Protein AF-A0A3D8PEE7-F1 (afdb_monomer)

Radius of gyration: 19.63 Å; Cα contacts (8 Å, |Δi|>4): 294; chains: 1; bounding box: 50×41×64 Å

Foldseek 3Di:
DPPPDDDLQNQLVVLVVVLVVLLCLQLPQPLALHGRPPVSNVVSVVPQPDPVQVVSCVSNVHDSVVSSVQSVVCNVVSPNDRDDDPCPPDPQDDQDPPPPDPDWDWFAQRNANQWIAILQLKIWGQWDQDPPRQTDRHPPDDTHTFDADVLFWGWGAHRVGDIGIDGSLQSNCCNNVRGARVQWDKDFQVRDNNRSRNVRIDTDRDDDPDD

Nearest PDB structures (foldseek):
  1u3e-assembly1_M  TM=8.399E-01  e=2.910E-04  Okubovirus SPO1
  3h41-assembly1_A  TM=4.008E-01  e=2.987E+00  Bacillus cereus ATCC 10987
  6tjb-assembly1_D  TM=3.141E-01  e=2.987E+00  synthetic construct
  6tjf-assembly2_C  TM=3.656E-01  e=6.772E+00  synthetic construct

Sequence (211 aa):
MPLVHVDATACRKLWIAVLAEMWNVALFDGLGAIPAGVGEVAAADRWFGTRDFRAVCALAGLDDEKVLDAYRRAKAVGDARPAGIFARKNRVPRRAVAPPNGAEVWREVSGFPAYDVSNMGRVRSWLRRGVGSQRIIDRRREPRILRGENGLEVRLCDLDGGLHSRRIHLLVLEAFIGPAPRGASAIWLDGDRRNNAASNLAWSAGRGVAA

Organism: NCBI:txid34006

Secondary structure (DSSP, 8-state):
---TT--HHHHHHHHHHHHHHHHHHHHSTTSSSSPPPHHHHHHHHHHTTSHHHHHHHHHHT--HHHHHHHHHHHHHHT--S--SSGGGT----SS-PPPTTS---EEEETTEEEEEEETTS-EEE-EEE-GGG-EEE-TTSPPEEEPPBTTTEEEEE-SS--EEEEEHHHHHHHHHT-SPPTTEEEEETTS-TT---GGGEEEEE------

InterPro domains:
  IPR010902 NUMOD4 [PF07463] (104-145)
  IPR044925 His-Me finger superfamily [SSF54060] (104-204)

Structure (mmCIF, N/CA/C/O backbone):
data_AF-A0A3D8PEE7-F1
#
_entry.id   AF-A0A3D8PEE7-F1
#
loop_
_atom_site.group_PDB
_atom_site.id
_atom_site.type_symbol
_atom_site.label_atom_id
_atom_site.label_alt_id
_atom_site.label_comp_id
_atom_site.label_asym_id
_atom_site.label_entity_id
_atom_site.label_seq_id
_atom_site.pdbx_PDB_ins_code
_atom_site.Cartn_x
_atom_site.Cartn_y
_atom_site.Cartn_z
_atom_site.occupancy
_atom_site.B_iso_or_equiv
_atom_site.auth_seq_id
_atom_site.auth_comp_id
_atom_site.auth_asym_id
_atom_site.auth_atom_id
_atom_site.pdbx_PDB_model_num
ATOM 1 N N . MET A 1 1 ? 14.649 10.308 -40.695 1.00 44.19 1 MET A N 1
ATOM 2 C CA . MET A 1 1 ? 14.650 8.876 -40.328 1.00 44.19 1 MET A CA 1
ATOM 3 C C . MET A 1 1 ? 13.429 8.602 -39.467 1.00 44.19 1 MET A C 1
ATOM 5 O O . MET A 1 1 ? 13.329 9.231 -38.420 1.00 44.19 1 MET A O 1
ATOM 9 N N . PRO A 1 2 ? 12.470 7.767 -39.897 1.00 45.06 2 PRO A N 1
ATOM 10 C CA . PRO A 1 2 ? 11.326 7.427 -39.060 1.00 45.06 2 PRO A CA 1
ATOM 11 C C . PRO A 1 2 ? 11.787 6.482 -37.939 1.00 45.06 2 PRO A C 1
ATOM 13 O O . PRO A 1 2 ? 12.562 5.562 -38.191 1.00 45.06 2 PRO A O 1
ATOM 16 N N . LEU A 1 3 ? 11.359 6.749 -36.703 1.00 53.84 3 LEU A N 1
ATOM 17 C CA . LEU A 1 3 ? 11.676 5.951 -35.514 1.00 53.84 3 LEU A CA 1
ATOM 18 C C . LEU A 1 3 ? 11.191 4.509 -35.720 1.00 53.84 3 LEU A C 1
ATOM 20 O O . LEU A 1 3 ? 9.994 4.226 -35.689 1.00 53.84 3 LEU A O 1
ATOM 24 N N . VAL A 1 4 ? 12.130 3.603 -35.976 1.00 59.78 4 VAL A N 1
ATOM 25 C CA . VAL A 1 4 ? 11.858 2.181 -36.174 1.00 59.78 4 VAL A CA 1
ATOM 26 C C . VAL A 1 4 ? 11.474 1.573 -34.817 1.00 59.78 4 VAL A C 1
ATOM 28 O O . VAL A 1 4 ? 12.274 1.565 -33.887 1.00 59.78 4 VAL A O 1
ATOM 31 N N . HIS A 1 5 ? 10.235 1.076 -34.739 1.00 61.28 5 HIS A N 1
ATOM 32 C CA . HIS A 1 5 ? 9.643 0.240 -33.678 1.00 61.28 5 HIS A CA 1
ATOM 33 C C . HIS A 1 5 ? 9.212 0.887 -32.351 1.00 61.28 5 HIS A C 1
ATOM 35 O O . HIS A 1 5 ? 9.533 0.384 -31.276 1.00 61.28 5 HIS A O 1
ATOM 41 N N . VAL A 1 6 ? 8.334 1.893 -32.399 1.00 64.00 6 VAL A N 1
ATOM 42 C CA . VAL A 1 6 ? 7.406 2.120 -31.275 1.00 64.00 6 VAL A CA 1
ATOM 43 C C . VAL A 1 6 ? 6.067 1.447 -31.590 1.00 64.00 6 VAL A C 1
ATOM 45 O O . VAL A 1 6 ? 5.347 1.863 -32.494 1.00 64.00 6 VAL A O 1
ATOM 48 N N . ASP A 1 7 ? 5.748 0.369 -30.870 1.00 77.81 7 ASP A N 1
ATOM 49 C CA . ASP A 1 7 ? 4.478 -0.356 -31.001 1.00 77.81 7 ASP A CA 1
ATOM 50 C C . ASP A 1 7 ? 3.305 0.518 -30.521 1.00 77.81 7 ASP A C 1
ATOM 52 O O . ASP A 1 7 ? 3.266 0.965 -29.372 1.00 77.81 7 ASP A O 1
ATOM 56 N N . ALA A 1 8 ? 2.303 0.722 -31.381 1.00 74.25 8 ALA A N 1
ATOM 57 C CA . ALA A 1 8 ? 1.091 1.477 -31.055 1.00 74.25 8 ALA A CA 1
ATOM 58 C C . ALA A 1 8 ? 0.338 0.894 -29.842 1.00 74.25 8 ALA A C 1
ATOM 60 O O . ALA A 1 8 ? -0.367 1.606 -29.122 1.00 74.25 8 ALA A O 1
ATOM 61 N N . THR A 1 9 ? 0.483 -0.403 -29.570 1.00 71.81 9 THR A N 1
ATOM 62 C CA . THR A 1 9 ? -0.081 -1.038 -28.373 1.00 71.81 9 THR A CA 1
ATOM 63 C C . THR A 1 9 ? 0.709 -0.681 -27.115 1.00 71.81 9 THR A C 1
ATOM 65 O O . THR A 1 9 ? 0.101 -0.467 -26.065 1.00 71.81 9 THR A O 1
ATOM 68 N N . ALA A 1 10 ? 2.033 -0.546 -27.205 1.00 70.38 10 ALA A N 1
ATOM 69 C CA . ALA A 1 10 ? 2.867 -0.032 -26.121 1.00 70.38 10 ALA A CA 1
ATOM 70 C C . ALA A 1 10 ? 2.554 1.444 -25.809 1.00 70.38 10 ALA A C 1
ATOM 72 O O . ALA A 1 10 ? 2.386 1.787 -24.639 1.00 70.38 10 ALA A O 1
ATOM 73 N N . CYS A 1 11 ? 2.360 2.291 -26.829 1.00 74.81 11 CYS A N 1
ATOM 74 C CA . CYS A 1 11 ? 1.926 3.683 -26.638 1.00 74.81 11 CYS A CA 1
ATOM 75 C C . CYS A 1 11 ? 0.571 3.779 -25.931 1.00 74.81 11 CYS A C 1
ATOM 77 O O . CYS A 1 11 ? 0.435 4.516 -24.959 1.00 74.81 11 CYS A O 1
ATOM 79 N N . ARG A 1 12 ? -0.425 2.998 -26.369 1.00 79.31 12 ARG A N 1
ATOM 80 C CA . ARG A 1 12 ? -1.740 2.971 -25.708 1.00 79.31 12 ARG A CA 1
ATOM 81 C C . ARG A 1 12 ? -1.627 2.536 -24.251 1.00 79.31 12 ARG A C 1
ATOM 83 O O . ARG A 1 12 ? -2.208 3.173 -23.382 1.00 79.31 12 ARG A O 1
ATOM 90 N N . LYS A 1 13 ? -0.834 1.499 -23.959 1.00 71.69 13 LYS A N 1
ATOM 91 C CA . LYS A 1 13 ? -0.585 1.043 -22.580 1.00 71.69 13 LYS A CA 1
ATOM 92 C C . LYS A 1 13 ? 0.042 2.127 -21.705 1.00 71.69 13 LYS A C 1
ATOM 94 O O . LYS A 1 13 ? -0.327 2.220 -20.539 1.00 71.69 13 LYS A O 1
ATOM 99 N N . LEU A 1 14 ? 0.948 2.937 -22.252 1.00 77.88 14 LEU A N 1
ATOM 100 C CA . LEU A 1 14 ? 1.542 4.062 -21.531 1.00 77.88 14 LEU A CA 1
ATOM 101 C C . LEU A 1 14 ? 0.479 5.100 -21.151 1.00 77.88 14 LEU A C 1
ATOM 103 O O . LEU A 1 14 ? 0.372 5.459 -19.984 1.00 77.88 14 LEU A O 1
ATOM 107 N N . TRP A 1 15 ? -0.353 5.529 -22.099 1.00 85.81 15 TRP A N 1
ATOM 108 C CA . TRP A 1 15 ? -1.405 6.518 -21.827 1.00 85.81 15 TRP A CA 1
ATOM 109 C C . TRP A 1 15 ? -2.490 5.994 -20.882 1.00 85.81 15 TRP A C 1
ATOM 111 O O . TRP A 1 15 ? -2.977 6.719 -20.017 1.00 85.81 15 TRP A O 1
ATOM 121 N N . ILE A 1 16 ? -2.797 4.701 -20.976 1.00 76.38 16 ILE A N 1
ATOM 122 C CA . ILE A 1 16 ? -3.643 3.984 -20.018 1.00 76.38 16 ILE A CA 1
ATOM 123 C C . ILE A 1 16 ? -3.023 4.005 -18.608 1.00 76.38 16 ILE A C 1
ATOM 125 O O . ILE A 1 16 ? -3.746 4.191 -17.631 1.00 76.38 16 ILE A O 1
ATOM 129 N N . ALA A 1 17 ? -1.703 3.841 -18.483 1.00 71.06 17 ALA A N 1
ATOM 130 C CA . ALA A 1 17 ? -1.010 3.909 -17.196 1.00 71.06 17 ALA A CA 1
ATOM 131 C C . ALA A 1 17 ? -1.009 5.329 -16.608 1.00 71.06 17 ALA A C 1
ATOM 133 O O . ALA A 1 17 ? -1.235 5.479 -15.412 1.00 71.06 17 ALA A O 1
ATOM 134 N N . VAL A 1 18 ? -0.841 6.362 -17.440 1.00 81.25 18 VAL A N 1
ATOM 135 C CA . VAL A 1 18 ? -0.947 7.768 -17.008 1.00 81.25 18 VAL A CA 1
ATOM 136 C C . VAL A 1 18 ? -2.338 8.062 -16.438 1.00 81.25 18 VAL A C 1
ATOM 138 O O . VAL A 1 18 ? -2.445 8.639 -15.360 1.00 81.25 18 VAL A O 1
ATOM 141 N N . LEU A 1 19 ? -3.407 7.617 -17.109 1.00 80.69 19 LEU A N 1
ATOM 142 C CA . LEU A 1 19 ? -4.778 7.764 -16.597 1.00 80.69 19 LEU A CA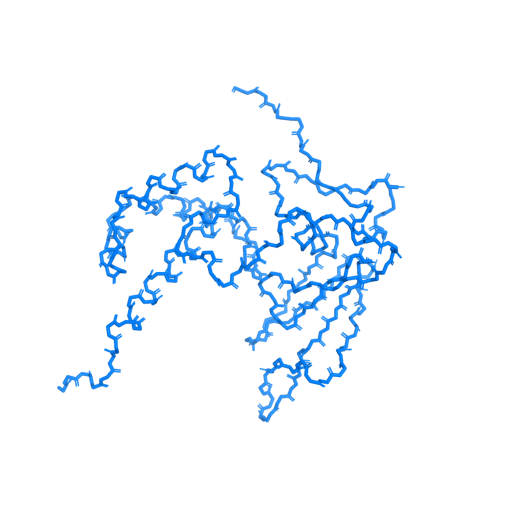 1
ATOM 143 C C . LEU A 1 19 ? -4.976 7.054 -15.260 1.00 80.69 19 LEU A C 1
ATOM 145 O O . LEU A 1 19 ? -5.590 7.617 -14.355 1.00 80.69 19 LEU A O 1
ATOM 149 N N . ALA A 1 20 ? -4.461 5.829 -15.138 1.00 74.69 20 ALA A N 1
ATOM 150 C CA . ALA A 1 20 ? -4.544 5.068 -13.900 1.00 74.69 20 ALA A CA 1
ATOM 151 C C . ALA A 1 20 ? -3.810 5.778 -12.754 1.00 74.69 20 ALA A C 1
ATOM 153 O O . ALA A 1 20 ? -4.330 5.828 -11.644 1.00 74.69 20 ALA A O 1
ATOM 154 N N . GLU A 1 21 ? -2.650 6.374 -13.024 1.00 78.12 21 GLU A N 1
ATOM 155 C CA . GLU A 1 21 ? -1.888 7.090 -12.005 1.00 78.12 21 GLU A CA 1
ATOM 156 C C . GLU A 1 21 ? -2.571 8.389 -11.575 1.00 78.12 21 GLU A C 1
ATOM 158 O O . GLU A 1 21 ? -2.716 8.640 -10.384 1.00 78.12 21 GLU A O 1
ATOM 163 N N . MET A 1 22 ? -3.097 9.177 -12.516 1.00 81.62 22 MET A N 1
ATOM 164 C CA . MET A 1 22 ? -3.857 10.389 -12.179 1.00 81.62 22 MET A CA 1
ATOM 165 C C . MET A 1 22 ? -5.114 10.072 -11.363 1.00 81.62 22 MET A C 1
ATOM 167 O O . MET A 1 22 ? -5.451 10.788 -10.422 1.00 81.62 22 MET A O 1
ATOM 171 N N . TRP A 1 23 ? -5.789 8.970 -11.692 1.00 82.94 23 TRP A N 1
ATOM 172 C CA . TRP A 1 23 ? -6.924 8.458 -10.925 1.00 82.94 23 TRP A CA 1
ATOM 173 C C . TRP A 1 23 ? -6.509 8.048 -9.512 1.00 82.94 23 TRP A C 1
ATOM 175 O O . TRP A 1 23 ? -7.214 8.347 -8.547 1.00 82.94 23 TRP A O 1
ATOM 185 N N . ASN A 1 24 ? -5.355 7.389 -9.391 1.00 71.94 24 ASN A N 1
ATOM 186 C CA . ASN A 1 24 ? -4.781 7.003 -8.114 1.00 71.94 24 ASN A CA 1
ATOM 187 C C . ASN A 1 24 ? -4.470 8.234 -7.259 1.00 71.94 24 ASN A C 1
ATOM 189 O O . ASN A 1 24 ? -4.956 8.313 -6.142 1.00 71.94 24 ASN A O 1
ATOM 193 N N . VAL A 1 25 ? -3.753 9.225 -7.788 1.00 74.50 25 VAL A N 1
ATOM 194 C CA . VAL A 1 25 ? -3.411 10.458 -7.055 1.00 74.50 25 VAL A CA 1
ATOM 195 C C . VAL A 1 25 ? -4.661 11.231 -6.623 1.00 74.50 25 VAL A C 1
ATOM 197 O O . VAL A 1 25 ? -4.708 11.772 -5.521 1.00 74.50 25 VAL A O 1
ATOM 200 N N . ALA A 1 26 ? -5.692 11.288 -7.469 1.00 75.69 26 ALA A N 1
ATOM 201 C CA . ALA A 1 26 ? -6.887 12.077 -7.180 1.00 75.69 26 ALA A CA 1
ATOM 202 C C . ALA A 1 26 ? -7.827 11.433 -6.143 1.00 75.69 26 ALA A C 1
ATOM 204 O O . ALA A 1 26 ? -8.535 12.146 -5.429 1.00 75.69 26 ALA A O 1
ATOM 205 N N . LEU A 1 27 ? -7.861 10.098 -6.061 1.00 70.06 27 LEU A N 1
ATOM 206 C CA . LEU A 1 27 ? -8.772 9.364 -5.168 1.00 70.06 27 LEU A CA 1
ATOM 207 C C . LEU A 1 27 ? -8.084 8.700 -3.980 1.00 70.06 27 LEU A C 1
ATOM 209 O O . LEU A 1 27 ? -8.749 8.382 -2.995 1.00 70.06 27 LEU A O 1
ATOM 213 N N . PHE A 1 28 ? -6.775 8.503 -4.058 1.00 61.78 28 PHE A N 1
ATOM 214 C CA . PHE A 1 28 ? -5.979 7.849 -3.041 1.00 61.78 28 PHE A CA 1
ATOM 215 C C . PHE A 1 28 ? -4.836 8.780 -2.671 1.00 61.78 28 PHE A C 1
ATOM 217 O O . PHE A 1 28 ? -3.926 9.034 -3.460 1.00 61.78 28 PHE A O 1
ATOM 224 N N . ASP A 1 29 ? -4.868 9.264 -1.438 1.00 52.53 29 ASP A N 1
ATOM 225 C CA . ASP A 1 29 ? -3.701 9.886 -0.840 1.00 52.53 29 ASP A CA 1
ATOM 226 C C . ASP A 1 29 ? -2.608 8.808 -0.693 1.00 52.53 29 ASP A C 1
ATOM 228 O O . ASP A 1 29 ? -2.628 8.001 0.235 1.00 52.53 29 ASP A O 1
ATOM 232 N N . GLY A 1 30 ? -1.713 8.716 -1.681 1.00 45.75 30 GLY A N 1
ATOM 233 C CA . GLY A 1 30 ? -0.527 7.864 -1.619 1.00 45.75 30 GLY A CA 1
ATOM 234 C C . GLY A 1 30 ? -0.727 6.385 -1.972 1.00 45.75 30 GLY A C 1
ATOM 235 O O . GLY A 1 30 ? -0.376 5.510 -1.185 1.00 45.75 30 GLY A O 1
ATOM 236 N N . LEU A 1 31 ? -1.144 6.068 -3.204 1.00 41.06 31 LEU A N 1
ATOM 237 C CA . LEU A 1 31 ? -0.857 4.735 -3.776 1.00 41.06 31 LEU A CA 1
ATOM 238 C C . LEU A 1 31 ? 0.643 4.527 -4.104 1.00 41.06 31 LEU A C 1
ATOM 240 O O . LEU A 1 31 ? 1.045 3.423 -4.474 1.00 41.06 31 LEU A O 1
ATOM 244 N N . GLY A 1 32 ? 1.469 5.565 -3.920 1.00 42.28 32 GLY A N 1
ATOM 245 C CA . GLY A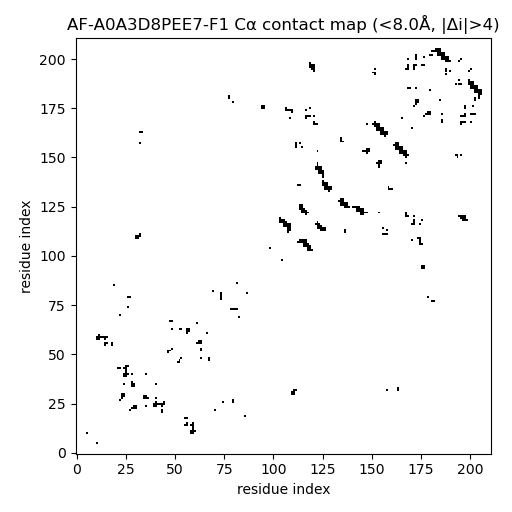 1 32 ? 2.923 5.544 -4.055 1.00 42.28 32 GLY A CA 1
ATOM 246 C C . GLY A 1 32 ? 3.684 5.748 -2.738 1.00 42.28 32 GLY A C 1
ATOM 247 O O . GLY A 1 32 ? 3.132 5.976 -1.661 1.00 42.28 32 GLY A O 1
ATOM 248 N N . ALA A 1 33 ? 5.011 5.678 -2.833 1.00 35.56 33 ALA A N 1
ATOM 249 C CA . ALA A 1 33 ? 5.955 5.770 -1.721 1.00 35.56 33 ALA A CA 1
ATOM 250 C C . ALA A 1 33 ? 5.968 7.140 -0.988 1.00 35.56 33 ALA A C 1
ATOM 252 O O . ALA A 1 33 ? 6.549 7.275 0.091 1.00 35.56 33 ALA A O 1
ATOM 253 N N . ILE A 1 34 ? 5.192 8.120 -1.453 1.00 39.09 34 ILE A N 1
ATOM 254 C CA . ILE A 1 34 ? 5.042 9.453 -0.860 1.00 39.09 34 ILE A CA 1
ATOM 255 C C . ILE A 1 34 ? 3.534 9.776 -0.814 1.00 39.09 34 ILE A C 1
ATOM 257 O O . ILE A 1 34 ? 2.875 9.595 -1.838 1.00 39.09 34 ILE A O 1
ATOM 261 N N . PRO A 1 35 ? 2.961 10.189 0.338 1.00 46.53 35 PRO A N 1
ATOM 262 C CA . PRO A 1 35 ? 1.605 10.740 0.378 1.00 46.53 35 PRO A CA 1
ATOM 263 C C . PRO A 1 35 ? 1.532 11.921 -0.586 1.00 46.53 35 PRO A C 1
ATOM 265 O O . PRO A 1 35 ? 2.412 12.785 -0.543 1.00 46.53 35 PRO A O 1
ATOM 268 N N . ALA A 1 36 ? 0.534 11.941 -1.464 1.00 54.25 36 ALA A N 1
ATOM 269 C CA . ALA A 1 36 ? 0.396 13.054 -2.388 1.00 54.25 36 ALA A CA 1
ATOM 270 C C . ALA A 1 36 ? 0.093 14.307 -1.559 1.00 54.25 36 ALA A C 1
ATOM 272 O O . ALA A 1 36 ? -0.761 14.294 -0.672 1.00 54.25 36 ALA A O 1
ATOM 273 N N . GLY A 1 37 ? 0.799 15.407 -1.812 1.00 52.56 37 GLY A N 1
ATOM 274 C CA . GLY A 1 37 ? 0.489 16.652 -1.111 1.00 52.56 37 GLY A CA 1
ATOM 275 C C . GLY A 1 37 ? -0.972 17.047 -1.365 1.00 52.56 37 GLY A C 1
ATOM 276 O O . GLY A 1 37 ? -1.491 16.826 -2.457 1.00 52.56 37 GLY A O 1
ATOM 277 N N . VAL A 1 38 ? -1.646 17.701 -0.410 1.00 52.31 38 VAL A N 1
ATOM 278 C CA . VAL A 1 38 ? -3.039 18.185 -0.592 1.00 52.31 38 VAL A CA 1
ATOM 279 C C . VAL A 1 38 ? -3.203 18.986 -1.900 1.00 52.31 38 VAL A C 1
ATOM 281 O O . VAL A 1 38 ? -4.243 18.923 -2.558 1.00 52.31 38 VAL A O 1
ATOM 284 N N . GLY A 1 39 ? -2.152 19.701 -2.320 1.00 56.94 39 GLY A N 1
ATOM 285 C CA . GLY A 1 39 ? -2.097 20.411 -3.600 1.00 56.94 39 GLY A CA 1
ATOM 286 C C . GLY A 1 39 ? -2.037 19.507 -4.839 1.00 56.94 39 GLY A C 1
ATOM 287 O O . GLY A 1 39 ? -2.646 19.848 -5.851 1.00 56.94 39 GLY A O 1
ATOM 288 N N . GLU A 1 40 ? -1.363 18.359 -4.763 1.00 66.06 40 GLU A N 1
ATOM 289 C CA . GLU A 1 40 ? -1.251 17.371 -5.847 1.00 66.06 40 GLU A CA 1
ATOM 290 C C . GLU A 1 40 ? -2.563 16.613 -6.044 1.00 66.06 40 GLU A C 1
ATOM 292 O O . GLU A 1 40 ? -3.015 16.467 -7.178 1.00 66.06 40 GLU A O 1
ATOM 297 N N . VAL A 1 41 ? -3.240 16.241 -4.952 1.00 68.12 41 VAL A N 1
ATOM 298 C CA . VAL A 1 41 ? -4.581 15.633 -5.004 1.00 68.12 41 VAL A CA 1
ATOM 299 C C . VAL A 1 41 ? -5.572 16.585 -5.679 1.00 68.12 41 VAL A C 1
ATOM 301 O O . VAL A 1 41 ? -6.299 16.201 -6.595 1.00 68.12 41 VAL A O 1
ATOM 304 N N . ALA A 1 42 ? -5.567 17.863 -5.284 1.00 70.12 42 ALA A N 1
ATOM 305 C CA . ALA A 1 42 ? -6.437 18.871 -5.883 1.00 70.12 42 ALA A CA 1
ATOM 306 C C . ALA A 1 42 ? -6.077 19.166 -7.350 1.00 70.12 42 ALA A C 1
ATOM 308 O O . ALA A 1 42 ? -6.960 19.461 -8.154 1.00 70.12 42 ALA A O 1
ATOM 309 N N . ALA A 1 43 ? -4.795 19.107 -7.715 1.00 77.81 43 ALA A N 1
ATOM 310 C CA . ALA A 1 43 ? -4.359 19.266 -9.098 1.00 77.81 43 ALA A CA 1
ATOM 311 C C . ALA A 1 43 ? -4.796 18.082 -9.971 1.00 77.81 43 ALA A C 1
ATOM 313 O O . ALA A 1 43 ? -5.319 18.304 -11.062 1.00 77.81 43 ALA A O 1
ATOM 314 N N . ALA A 1 44 ? -4.649 16.852 -9.476 1.00 82.81 44 ALA A N 1
ATOM 315 C CA . ALA A 1 44 ? -5.079 15.650 -10.178 1.00 82.81 44 ALA A CA 1
ATOM 316 C C . ALA A 1 44 ? -6.601 15.608 -10.352 1.00 82.81 44 ALA A C 1
ATOM 318 O O . ALA A 1 44 ? -7.090 15.309 -11.437 1.00 82.81 44 ALA A O 1
ATOM 319 N N . ASP A 1 45 ? -7.355 16.009 -9.330 1.00 84.25 45 ASP A N 1
ATOM 320 C CA . ASP A 1 45 ? -8.807 16.123 -9.429 1.00 84.25 45 ASP A CA 1
ATOM 321 C C . ASP A 1 45 ? -9.243 17.163 -10.472 1.00 84.25 45 ASP A C 1
ATOM 323 O O . ASP A 1 45 ? -10.111 16.888 -11.299 1.00 84.25 45 ASP A O 1
ATOM 327 N N . ARG A 1 46 ? -8.597 18.338 -10.488 1.00 87.94 46 ARG A N 1
ATOM 328 C CA . ARG A 1 46 ? -8.860 19.386 -11.490 1.00 87.94 46 ARG A CA 1
ATOM 329 C C . ARG A 1 46 ? -8.459 18.984 -12.906 1.00 87.94 46 ARG A C 1
ATOM 331 O O . ARG A 1 46 ? -8.933 19.607 -13.850 1.00 87.94 46 ARG A O 1
ATOM 338 N N . TRP A 1 47 ? -7.584 17.994 -13.063 1.00 93.00 47 TRP A N 1
ATOM 339 C CA . TRP A 1 47 ? -7.147 17.522 -14.371 1.00 93.00 47 TRP A CA 1
ATOM 340 C C . TRP A 1 47 ? -8.240 16.722 -15.097 1.00 93.00 47 TRP A C 1
ATOM 342 O O . TRP A 1 47 ? -8.357 16.822 -16.322 1.00 93.00 47 TRP A O 1
ATOM 352 N N . PHE A 1 48 ? -9.093 15.987 -14.377 1.00 92.50 48 PHE A N 1
ATOM 353 C CA . PHE A 1 48 ? -10.206 15.250 -14.982 1.00 92.50 48 PHE A CA 1
ATOM 354 C C . PHE A 1 48 ? -11.225 16.196 -15.641 1.00 92.50 48 PHE A C 1
ATOM 356 O O . PHE A 1 48 ? -11.756 17.111 -15.017 1.00 92.50 48 PHE A O 1
ATOM 363 N N . GLY A 1 49 ? -11.519 15.961 -16.925 1.00 91.06 49 GLY A N 1
ATOM 364 C CA . GLY A 1 49 ? -12.418 16.799 -17.734 1.00 91.06 49 GLY A CA 1
ATOM 365 C C . GLY A 1 49 ? -11.739 17.974 -18.452 1.00 91.06 49 GLY A C 1
ATOM 366 O O . GLY A 1 49 ? -12.395 18.691 -19.214 1.00 91.06 49 GLY A O 1
ATOM 367 N N . THR A 1 50 ? -10.429 18.158 -18.264 1.00 95.94 50 THR A N 1
ATOM 368 C CA . THR A 1 50 ? -9.636 19.140 -19.019 1.00 95.94 50 THR A CA 1
ATOM 369 C C . THR A 1 50 ? -9.395 18.701 -20.464 1.00 95.94 50 THR A C 1
ATOM 371 O O . THR A 1 50 ? -9.649 17.560 -20.853 1.00 95.94 50 THR A O 1
ATOM 374 N N . ARG A 1 51 ? -8.870 19.619 -21.284 1.00 93.44 51 ARG A N 1
ATOM 375 C CA . ARG A 1 51 ? -8.414 19.307 -22.645 1.00 93.44 51 ARG A CA 1
ATOM 376 C C . ARG A 1 51 ? -7.310 18.245 -22.650 1.00 93.44 51 ARG A C 1
ATOM 378 O O . ARG A 1 51 ? -7.334 17.366 -23.507 1.00 93.44 51 ARG A O 1
ATOM 385 N N . ASP A 1 52 ? -6.399 18.300 -21.684 1.00 91.56 52 ASP A N 1
ATOM 386 C CA . ASP A 1 52 ? -5.275 17.366 -21.585 1.00 91.56 52 ASP A CA 1
ATOM 387 C C . ASP A 1 52 ? -5.755 15.959 -21.223 1.00 91.56 52 ASP A C 1
ATOM 389 O O . ASP A 1 52 ? -5.328 14.987 -21.840 1.00 91.56 52 ASP A O 1
ATOM 393 N N . PHE A 1 53 ? -6.720 15.845 -20.307 1.00 93.81 53 PHE A N 1
ATOM 394 C CA . PHE A 1 53 ? -7.398 14.579 -20.018 1.00 93.81 53 PHE A CA 1
ATOM 395 C C . PHE A 1 53 ? -8.018 13.960 -21.276 1.00 93.81 53 PHE A C 1
ATOM 397 O O . PHE A 1 53 ? -7.767 12.793 -21.580 1.00 93.81 53 PHE A O 1
ATOM 404 N N . ARG A 1 54 ? -8.766 14.754 -22.055 1.00 94.56 54 ARG A N 1
ATOM 405 C CA . ARG A 1 54 ? -9.381 14.278 -23.304 1.00 94.56 54 ARG A CA 1
ATOM 406 C C . ARG A 1 54 ? -8.337 13.822 -24.320 1.00 94.56 54 ARG A C 1
ATOM 408 O O . ARG A 1 54 ? -8.513 12.788 -24.959 1.00 94.56 54 ARG A O 1
ATOM 415 N N . ALA A 1 55 ? -7.229 14.556 -24.436 1.00 90.56 55 ALA A N 1
ATOM 416 C CA . ALA A 1 55 ? -6.118 14.175 -25.302 1.00 90.56 55 ALA A CA 1
ATOM 417 C C . ALA A 1 55 ? -5.501 12.833 -24.874 1.00 90.56 55 ALA A C 1
ATOM 419 O O . ALA A 1 55 ? -5.258 11.973 -25.719 1.00 90.56 55 ALA A O 1
ATOM 420 N N . VAL A 1 56 ? -5.311 12.612 -23.571 1.00 90.00 56 VAL A N 1
ATOM 421 C CA . VAL A 1 56 ? -4.803 11.336 -23.051 1.00 90.00 56 VAL A CA 1
ATOM 422 C C . VAL A 1 56 ? -5.792 10.191 -23.296 1.00 90.00 56 VAL A C 1
ATOM 424 O O . VAL A 1 56 ? -5.367 9.120 -23.727 1.00 90.00 56 VAL A O 1
ATOM 427 N N . CYS A 1 57 ? -7.098 10.394 -23.096 1.00 88.38 57 CYS A N 1
ATOM 428 C CA . CYS A 1 57 ? -8.120 9.396 -23.433 1.00 88.38 57 CYS A CA 1
ATOM 429 C C . CYS A 1 57 ? -8.092 9.031 -24.923 1.00 88.38 57 CYS A C 1
ATOM 431 O O . CYS A 1 57 ? -8.057 7.845 -25.256 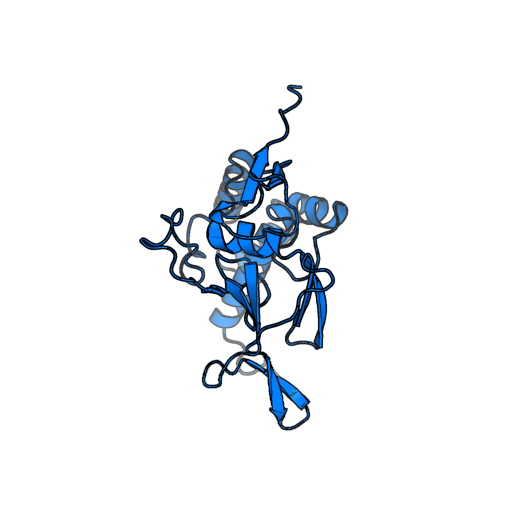1.00 88.38 57 CYS A O 1
ATOM 433 N N . ALA A 1 58 ? -7.999 10.023 -25.812 1.00 89.25 58 ALA A N 1
ATOM 434 C CA . ALA A 1 58 ? -7.886 9.789 -27.248 1.00 89.25 58 ALA A CA 1
ATOM 435 C C . ALA A 1 58 ? -6.625 8.977 -27.602 1.00 89.25 58 ALA A C 1
ATOM 437 O O . ALA A 1 58 ? -6.706 7.995 -28.340 1.00 89.25 58 ALA A O 1
ATOM 438 N N . LEU A 1 59 ? -5.471 9.322 -27.018 1.00 87.56 59 LEU A N 1
ATOM 439 C CA . LEU A 1 59 ? -4.207 8.598 -27.213 1.00 87.56 59 LEU A CA 1
ATOM 440 C C . LEU A 1 59 ? -4.221 7.182 -26.607 1.00 87.56 59 LEU A C 1
ATOM 442 O O . LEU A 1 59 ? -3.546 6.280 -27.107 1.00 87.56 59 LEU A O 1
ATOM 446 N N . ALA A 1 60 ? -5.008 6.971 -25.552 1.00 82.69 60 ALA A N 1
ATOM 447 C CA . ALA A 1 60 ? -5.266 5.666 -24.951 1.00 82.69 60 ALA A CA 1
ATOM 448 C C . ALA A 1 60 ? -6.281 4.822 -25.749 1.00 82.69 60 ALA A C 1
ATOM 450 O O . ALA A 1 60 ? -6.364 3.611 -25.536 1.00 82.69 60 ALA A O 1
ATOM 451 N N . GLY A 1 61 ? -7.034 5.431 -26.672 1.00 84.56 61 GLY A N 1
ATOM 452 C CA . GLY A 1 61 ? -8.147 4.790 -27.375 1.00 84.56 61 GLY A CA 1
ATOM 453 C C . GLY A 1 61 ? -9.373 4.564 -26.482 1.00 84.56 61 GLY A C 1
ATOM 454 O O . GLY A 1 61 ? -10.045 3.543 -26.613 1.00 84.56 61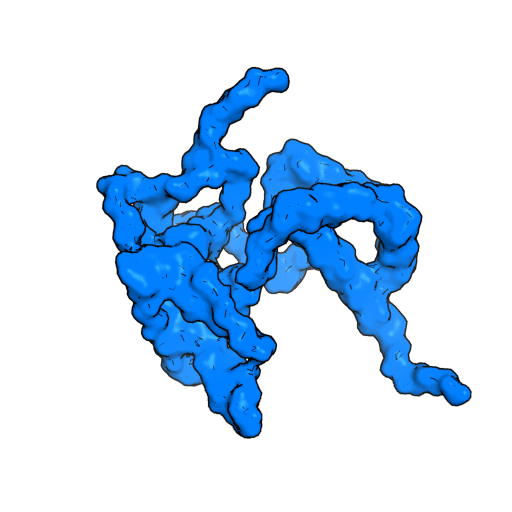 GLY A O 1
ATOM 455 N N . LEU A 1 62 ? -9.625 5.478 -25.543 1.00 83.62 62 LEU A N 1
ATOM 456 C CA . LEU A 1 62 ? -10.729 5.440 -24.585 1.00 83.62 62 LEU A CA 1
ATOM 457 C C . LEU A 1 62 ? -11.718 6.585 -24.840 1.00 83.62 62 LEU A C 1
ATOM 459 O O . LEU A 1 62 ? -11.331 7.671 -25.258 1.00 83.62 62 LEU A O 1
ATOM 463 N N . ASP A 1 63 ? -12.988 6.326 -24.540 1.00 87.94 63 ASP A N 1
ATOM 464 C CA . ASP A 1 63 ? -14.082 7.305 -24.562 1.00 87.94 63 ASP A CA 1
ATOM 465 C C . ASP A 1 63 ? -13.987 8.195 -23.312 1.00 87.94 63 ASP A C 1
ATOM 467 O O . ASP A 1 63 ? -14.119 7.706 -22.185 1.00 87.94 63 ASP A O 1
ATOM 471 N N . ASP A 1 64 ? -13.682 9.477 -23.504 1.00 87.38 64 ASP A N 1
ATOM 472 C CA . ASP A 1 64 ? -13.359 10.411 -22.427 1.00 87.38 64 ASP A CA 1
ATOM 473 C C . ASP A 1 64 ? -14.552 10.697 -21.511 1.00 87.38 64 ASP A C 1
ATOM 475 O O . ASP A 1 64 ? -14.384 10.710 -20.289 1.00 87.38 64 ASP A O 1
ATOM 479 N N . GLU A 1 65 ? -15.759 10.832 -22.060 1.00 89.44 65 GLU A N 1
ATOM 480 C CA . GLU A 1 65 ? -16.973 11.070 -21.271 1.00 89.44 65 GLU A CA 1
ATOM 481 C C . GLU A 1 65 ? -17.293 9.861 -20.379 1.00 89.44 65 GLU A C 1
ATOM 483 O O . GLU A 1 65 ? -17.555 10.012 -19.183 1.00 89.44 65 GLU A O 1
ATOM 488 N N . LYS A 1 66 ? -17.147 8.630 -20.895 1.00 83.00 66 LYS A N 1
ATOM 489 C CA . LYS A 1 66 ? -17.326 7.417 -20.070 1.00 83.00 66 LYS A CA 1
ATOM 490 C C . LYS A 1 66 ? -16.299 7.304 -18.947 1.00 83.00 66 LYS A C 1
ATOM 492 O O . LYS A 1 66 ? -16.649 6.869 -17.845 1.00 83.00 66 LYS A O 1
ATOM 497 N N . VAL A 1 67 ? -15.041 7.656 -19.217 1.00 83.19 67 VAL A N 1
ATOM 498 C CA . VAL A 1 67 ? -13.970 7.640 -18.207 1.00 83.19 67 VAL A CA 1
ATOM 499 C C . VAL A 1 67 ? -14.233 8.705 -17.139 1.00 83.19 67 VAL A C 1
ATOM 501 O O . VAL A 1 67 ? -14.119 8.414 -15.948 1.00 83.19 67 VAL A O 1
ATOM 504 N N . LEU A 1 68 ? -14.651 9.906 -17.541 1.00 88.88 68 LEU A N 1
ATOM 505 C CA . LEU A 1 68 ? -14.961 11.007 -16.632 1.00 88.88 68 LEU A CA 1
ATOM 506 C C . LEU A 1 68 ? -16.166 10.699 -15.735 1.00 88.88 68 LEU A C 1
ATOM 508 O O . LEU A 1 68 ? -16.133 10.946 -14.528 1.00 88.88 68 LEU A O 1
ATOM 512 N N . ASP A 1 69 ? -17.212 10.105 -16.297 1.00 82.94 69 ASP A N 1
ATOM 513 C CA . ASP A 1 69 ? -18.385 9.676 -15.543 1.00 82.94 69 ASP A CA 1
ATOM 514 C C . ASP A 1 69 ? -18.059 8.567 -14.541 1.00 82.94 69 ASP A C 1
ATOM 516 O O . ASP A 1 69 ? -18.547 8.573 -13.407 1.00 82.94 69 ASP A O 1
ATOM 520 N N . ALA A 1 70 ? -17.208 7.615 -14.931 1.00 78.75 70 ALA A N 1
ATOM 521 C CA . ALA A 1 70 ? -16.716 6.597 -14.014 1.00 78.75 70 ALA A CA 1
ATOM 522 C C . ALA A 1 70 ? -15.916 7.223 -12.859 1.00 78.75 70 ALA A C 1
ATOM 524 O O . ALA A 1 70 ? -16.109 6.824 -11.709 1.00 78.75 70 ALA A O 1
ATOM 525 N N . TYR A 1 71 ? -15.082 8.226 -13.150 1.00 83.88 71 TYR A N 1
ATOM 526 C CA . TYR A 1 71 ? -14.285 8.936 -12.148 1.00 83.88 71 TYR A CA 1
ATOM 527 C C . TYR A 1 71 ? -15.172 9.656 -11.131 1.00 83.88 71 TYR A C 1
ATOM 529 O O . TYR A 1 71 ? -15.040 9.457 -9.922 1.00 83.88 71 TYR A O 1
ATOM 537 N N . ARG A 1 72 ? -16.152 10.426 -11.616 1.00 85.81 72 ARG A N 1
ATOM 538 C CA . ARG A 1 72 ? -17.110 11.154 -10.770 1.00 85.81 72 ARG A CA 1
ATOM 539 C C . ARG A 1 72 ? -17.905 10.218 -9.862 1.00 85.81 72 ARG A C 1
ATOM 541 O O . ARG A 1 72 ? -18.068 10.517 -8.679 1.00 85.81 72 ARG A O 1
ATOM 548 N N . ARG A 1 73 ? -18.361 9.073 -10.385 1.00 74.56 73 ARG A N 1
ATOM 549 C CA . ARG A 1 73 ? -19.056 8.049 -9.586 1.00 74.56 73 ARG A CA 1
ATOM 550 C C . ARG A 1 73 ? -18.158 7.465 -8.497 1.00 74.56 73 ARG A C 1
ATOM 552 O O . ARG A 1 73 ? -18.585 7.400 -7.348 1.00 74.56 73 ARG A O 1
ATOM 559 N N . ALA A 1 74 ? -16.925 7.081 -8.835 1.00 70.12 74 ALA A N 1
ATOM 560 C CA . ALA A 1 74 ? -15.972 6.539 -7.864 1.00 70.12 74 ALA A CA 1
ATOM 561 C C . ALA A 1 74 ? -15.686 7.541 -6.733 1.00 70.12 74 ALA A C 1
ATOM 563 O O . ALA A 1 74 ? -15.740 7.186 -5.554 1.00 70.12 74 ALA A O 1
ATOM 564 N N . LYS A 1 75 ? -15.501 8.820 -7.086 1.00 75.81 75 LYS A N 1
ATOM 565 C CA . LYS A 1 75 ? -15.312 9.917 -6.131 1.00 75.81 75 LYS A CA 1
ATOM 566 C C . LYS A 1 75 ? -16.507 10.113 -5.196 1.00 75.81 75 LYS A C 1
ATOM 568 O O . LYS A 1 75 ? -16.312 10.327 -4.003 1.00 75.81 75 LYS A O 1
ATOM 573 N N . ALA A 1 76 ? -17.730 10.044 -5.723 1.00 70.38 76 ALA A N 1
ATOM 574 C CA . ALA A 1 76 ? -18.954 10.256 -4.949 1.00 70.38 76 ALA A CA 1
ATOM 575 C C . ALA A 1 76 ? -19.230 9.128 -3.940 1.00 70.38 76 ALA A C 1
ATOM 577 O O . ALA A 1 76 ? -19.688 9.393 -2.833 1.00 70.38 76 ALA A O 1
ATOM 578 N N . VAL A 1 77 ? -18.935 7.879 -4.309 1.00 61.38 77 VAL A N 1
ATOM 579 C CA . VAL A 1 77 ? -19.163 6.698 -3.454 1.00 61.38 77 VAL A CA 1
ATOM 580 C C . VAL A 1 77 ? -18.020 6.490 -2.447 1.00 61.38 77 VAL A C 1
ATOM 582 O O . VAL A 1 77 ? -18.163 5.723 -1.497 1.00 61.38 77 VAL A O 1
ATOM 585 N N . GLY A 1 78 ? -16.879 7.167 -2.627 1.00 55.38 78 GLY A N 1
ATOM 586 C CA . GLY A 1 78 ? -15.651 6.850 -1.893 1.00 55.38 78 GLY A CA 1
ATOM 587 C C . GLY A 1 78 ? -15.130 5.447 -2.227 1.00 55.38 78 GLY A C 1
ATOM 588 O O . GLY A 1 78 ? -14.438 4.836 -1.413 1.00 55.38 78 GLY A O 1
ATOM 589 N N . ASP A 1 79 ? -15.504 4.913 -3.397 1.00 48.50 79 ASP A N 1
ATOM 590 C CA . ASP A 1 79 ? -15.138 3.563 -3.813 1.00 48.50 79 ASP A CA 1
ATOM 591 C C . ASP A 1 79 ? -13.694 3.563 -4.313 1.00 48.50 79 ASP A C 1
ATOM 593 O O . ASP A 1 79 ? -13.353 4.059 -5.388 1.00 48.50 79 ASP A O 1
ATOM 597 N N . ALA A 1 80 ? -12.833 3.000 -3.476 1.00 48.59 80 ALA A N 1
ATOM 598 C CA . ALA A 1 80 ? -11.392 2.962 -3.626 1.00 48.59 80 ALA A CA 1
ATOM 599 C C . ALA A 1 80 ? -10.924 1.858 -4.595 1.00 48.59 80 ALA A C 1
ATOM 601 O O . ALA A 1 80 ? -9.899 1.215 -4.361 1.00 48.59 80 ALA A O 1
ATOM 602 N N . ARG A 1 81 ? -11.653 1.589 -5.688 1.00 47.03 81 ARG A N 1
ATOM 603 C CA . ARG A 1 81 ? -11.186 0.692 -6.760 1.00 47.03 81 ARG A CA 1
ATOM 604 C C . ARG A 1 81 ? -11.669 1.141 -8.141 1.00 47.03 81 ARG A C 1
ATOM 606 O O . ARG A 1 81 ? -12.830 1.508 -8.293 1.00 47.03 81 ARG A O 1
ATOM 613 N N . PRO A 1 82 ? -10.831 1.024 -9.187 1.00 40.50 82 PRO A N 1
ATOM 614 C CA . PRO A 1 82 ? -11.290 1.213 -10.554 1.00 40.50 82 PRO A CA 1
ATOM 615 C C . PRO A 1 82 ? -12.203 0.040 -10.939 1.00 40.50 82 PRO A C 1
ATOM 617 O O . PRO A 1 82 ? -11.757 -1.099 -11.119 1.00 40.50 82 PRO A O 1
ATOM 620 N N . ALA A 1 83 ? -13.503 0.304 -11.052 1.00 31.89 83 ALA A N 1
ATOM 621 C CA . ALA A 1 83 ? -14.436 -0.618 -11.678 1.00 31.89 83 ALA A CA 1
ATOM 622 C C . ALA A 1 83 ? -14.165 -0.658 -13.195 1.00 31.89 83 ALA A C 1
ATOM 624 O O . ALA A 1 83 ? -14.375 0.324 -13.900 1.00 31.89 83 ALA A O 1
ATOM 625 N N . GLY A 1 84 ? -13.716 -1.814 -13.696 1.00 37.19 84 GLY A N 1
ATOM 626 C CA . GLY A 1 84 ? -13.549 -2.092 -15.131 1.00 37.19 84 GLY A CA 1
ATOM 627 C C . GLY A 1 84 ? -12.113 -1.965 -15.655 1.00 37.19 84 GLY A C 1
ATOM 628 O O . GLY A 1 84 ? -11.333 -1.187 -15.128 1.00 37.19 84 GLY A O 1
ATOM 629 N N . ILE A 1 85 ? -11.784 -2.788 -16.669 1.00 39.03 85 ILE A N 1
ATOM 630 C CA . ILE A 1 85 ? -10.533 -2.951 -17.468 1.00 39.03 85 ILE A CA 1
ATOM 631 C C . ILE A 1 85 ? -9.204 -3.085 -16.683 1.00 39.03 85 ILE A C 1
ATOM 633 O O . ILE A 1 85 ? -8.424 -3.997 -16.956 1.00 39.03 85 ILE A O 1
ATOM 637 N N . PHE A 1 86 ? -8.974 -2.266 -15.663 1.00 43.91 86 PHE A N 1
ATOM 638 C CA . PHE A 1 86 ? -7.785 -2.186 -14.810 1.00 43.91 86 PHE A CA 1
ATOM 639 C C . PHE A 1 86 ? -7.745 -3.229 -13.676 1.00 43.91 86 PHE A C 1
ATOM 641 O O . PHE A 1 86 ? -6.701 -3.467 -13.075 1.00 43.91 86 PHE A O 1
ATOM 648 N N . ALA A 1 87 ? -8.855 -3.928 -13.415 1.00 44.50 87 ALA A N 1
ATOM 649 C CA . ALA A 1 87 ? -8.970 -4.903 -12.323 1.00 44.50 87 ALA A CA 1
ATOM 650 C C . ALA A 1 87 ? -8.160 -6.205 -12.522 1.00 44.50 87 ALA A C 1
ATOM 652 O O . ALA A 1 87 ? -8.047 -7.012 -11.599 1.00 44.50 87 ALA A O 1
ATOM 653 N N . ARG A 1 88 ? -7.608 -6.464 -13.719 1.00 35.53 88 ARG A N 1
ATOM 654 C CA . ARG A 1 88 ? -7.055 -7.792 -14.053 1.00 35.53 88 ARG A CA 1
ATOM 655 C C . ARG A 1 88 ? -5.645 -8.077 -13.516 1.00 35.53 88 ARG A C 1
ATOM 657 O O . ARG A 1 88 ? -5.235 -9.231 -13.591 1.00 35.53 88 ARG A O 1
ATOM 664 N N . LYS A 1 89 ? -4.926 -7.103 -12.939 1.00 35.44 89 LYS A N 1
ATOM 665 C CA . LYS A 1 89 ? -3.594 -7.349 -12.339 1.00 35.44 89 LYS A CA 1
ATOM 666 C C . LYS A 1 89 ? -3.500 -7.180 -10.823 1.00 35.44 89 LYS A C 1
ATOM 668 O O . LYS A 1 89 ? -2.667 -7.846 -10.224 1.00 35.44 89 LYS A O 1
ATOM 673 N N . ASN A 1 90 ? -4.407 -6.429 -10.199 1.00 31.73 90 ASN A N 1
ATOM 674 C CA . ASN A 1 90 ? -4.441 -6.264 -8.746 1.00 31.73 90 ASN A CA 1
ATOM 675 C C . ASN A 1 90 ? -5.730 -6.873 -8.190 1.00 31.73 90 ASN A C 1
ATOM 677 O O . ASN A 1 90 ? -6.725 -6.183 -7.966 1.00 31.73 90 ASN A O 1
ATOM 681 N N . ARG A 1 91 ? -5.724 -8.193 -7.962 1.00 31.12 91 ARG A N 1
ATOM 682 C CA . ARG A 1 91 ? -6.723 -8.818 -7.085 1.00 31.12 91 ARG A CA 1
ATOM 683 C C . ARG A 1 91 ? -6.522 -8.256 -5.675 1.00 31.12 91 ARG A C 1
ATOM 685 O O . ARG A 1 91 ? -5.758 -8.808 -4.895 1.00 31.12 91 ARG A O 1
ATOM 692 N N . VAL A 1 92 ? -7.241 -7.186 -5.342 1.00 37.81 92 VAL A N 1
ATOM 693 C CA . VAL A 1 92 ? -7.554 -6.856 -3.948 1.00 37.81 92 VAL A CA 1
ATOM 694 C C . VAL A 1 92 ? -8.361 -8.040 -3.411 1.00 37.81 92 VAL A C 1
ATOM 696 O O . VAL A 1 92 ? -9.399 -8.364 -4.006 1.00 37.81 92 VAL A O 1
ATOM 699 N N . PRO A 1 93 ? -7.915 -8.738 -2.353 1.00 32.38 93 PRO A N 1
ATOM 700 C CA . PRO A 1 93 ? -8.704 -9.809 -1.769 1.00 32.38 93 PRO A CA 1
ATOM 701 C C . PRO A 1 93 ? -10.089 -9.258 -1.415 1.00 32.38 93 PRO A C 1
ATOM 703 O O . PRO A 1 93 ? -10.199 -8.222 -0.760 1.00 32.38 93 PRO A O 1
ATOM 706 N N . ARG A 1 94 ? -11.158 -9.933 -1.868 1.00 32.84 94 ARG A N 1
ATOM 707 C CA . ARG A 1 94 ? -12.505 -9.750 -1.299 1.00 32.84 94 ARG A CA 1
ATOM 708 C C . ARG A 1 94 ? -12.356 -9.738 0.222 1.00 32.84 94 ARG A C 1
ATOM 710 O O . ARG A 1 94 ? -11.638 -10.610 0.709 1.00 32.84 94 ARG A O 1
ATOM 717 N N . ARG A 1 95 ? -12.993 -8.760 0.897 1.00 36.94 95 ARG A N 1
ATOM 718 C CA . ARG A 1 95 ? -13.118 -8.603 2.362 1.00 36.94 95 ARG A CA 1
ATOM 719 C C . ARG A 1 95 ? -12.601 -9.853 3.060 1.00 36.94 95 ARG A C 1
ATOM 721 O O . ARG A 1 95 ? -13.281 -10.879 3.043 1.00 36.94 95 ARG A O 1
ATOM 728 N N . ALA A 1 96 ? -11.348 -9.793 3.502 1.00 42.25 96 ALA A N 1
ATOM 729 C CA . ALA A 1 96 ? -10.644 -10.971 3.960 1.00 42.25 96 ALA A CA 1
ATOM 730 C C . ALA A 1 96 ? -11.376 -11.502 5.187 1.00 42.25 96 ALA A C 1
ATOM 732 O O . ALA A 1 96 ? -11.312 -10.911 6.261 1.00 42.25 96 ALA A O 1
ATOM 733 N N . VAL A 1 97 ? -12.100 -12.603 5.005 1.00 45.22 97 VAL A N 1
ATOM 734 C CA . VAL A 1 97 ? -12.445 -13.484 6.113 1.00 45.22 97 VAL A CA 1
ATOM 735 C C . VAL A 1 97 ? -11.118 -13.776 6.807 1.00 45.22 97 VAL A C 1
ATOM 737 O O . VAL A 1 97 ? -10.157 -14.174 6.139 1.00 45.22 97 VAL A O 1
ATOM 740 N N . ALA A 1 98 ? -11.028 -13.467 8.103 1.00 47.31 98 ALA A N 1
ATOM 741 C CA . ALA A 1 98 ? -9.852 -13.789 8.896 1.00 47.31 98 ALA A CA 1
ATOM 742 C C . ALA A 1 98 ? -9.490 -15.265 8.638 1.00 47.31 98 ALA A C 1
ATOM 744 O O . ALA A 1 98 ? -10.399 -16.101 8.611 1.00 47.31 98 ALA A O 1
ATOM 745 N N . PRO A 1 99 ? -8.215 -15.597 8.371 1.00 48.34 99 PRO A N 1
ATOM 746 C CA . PRO A 1 99 ? -7.830 -16.981 8.142 1.00 48.34 99 PRO A CA 1
ATOM 747 C C . PRO A 1 99 ? -8.270 -17.821 9.350 1.00 48.34 99 PRO A C 1
ATOM 749 O O . PRO A 1 99 ? -8.072 -17.388 10.491 1.00 48.34 99 PRO A O 1
ATOM 752 N N . PRO A 1 100 ? -8.880 -18.996 9.135 1.00 45.72 100 PRO A N 1
ATOM 753 C CA . PRO A 1 100 ? -9.248 -19.856 10.243 1.00 45.72 100 PRO A CA 1
ATOM 754 C C . PRO A 1 100 ? -7.956 -20.309 10.946 1.00 45.72 100 PRO A C 1
ATOM 756 O O . PRO A 1 100 ? -7.003 -20.727 10.289 1.00 45.72 100 PRO A O 1
ATOM 759 N N . ASN A 1 101 ? -7.938 -20.211 12.279 1.00 54.88 101 ASN A N 1
ATOM 760 C CA . ASN A 1 101 ? -6.949 -20.793 13.207 1.00 54.88 101 ASN A CA 1
ATOM 761 C C . ASN A 1 101 ? -5.659 -20.009 13.526 1.00 54.88 101 ASN A C 1
ATOM 763 O O . ASN A 1 101 ? -4.667 -20.619 13.913 1.00 54.88 101 ASN A O 1
ATOM 767 N N . GLY A 1 102 ? -5.633 -18.676 13.428 1.00 64.94 102 GLY A N 1
ATOM 768 C CA . GLY A 1 102 ? -4.505 -17.888 13.967 1.00 64.94 102 GLY A CA 1
ATOM 769 C C . GLY A 1 102 ? -3.168 -18.070 13.229 1.00 64.94 102 GLY A C 1
ATOM 770 O O . GLY A 1 102 ? -2.136 -17.589 13.693 1.00 64.94 102 GLY A O 1
ATOM 771 N N . ALA A 1 103 ? -3.181 -18.732 12.069 1.00 83.81 103 ALA A N 1
ATOM 772 C CA . ALA A 1 103 ? -2.017 -18.857 11.207 1.00 83.81 103 ALA A CA 1
ATOM 773 C C . ALA A 1 103 ? -1.582 -17.483 10.678 1.00 83.81 103 ALA A C 1
ATOM 775 O O . ALA A 1 103 ? -2.407 -16.621 10.346 1.00 83.81 103 ALA A O 1
ATOM 776 N N . GLU A 1 104 ? -0.270 -17.283 10.579 1.00 92.12 104 GLU A N 1
ATOM 777 C CA . GLU A 1 104 ? 0.262 -16.064 9.995 1.00 92.12 104 GLU A CA 1
ATOM 778 C C . GLU A 1 104 ? 0.075 -16.067 8.475 1.00 92.12 104 GLU A C 1
ATOM 780 O O . GLU A 1 104 ? 0.553 -16.951 7.764 1.00 92.12 104 GLU A O 1
ATOM 785 N N . VAL A 1 105 ? -0.583 -15.029 7.972 1.00 93.75 105 VAL A N 1
ATOM 786 C CA . VAL A 1 105 ? -0.774 -14.777 6.547 1.00 93.75 105 VAL A CA 1
ATOM 787 C C . VAL A 1 105 ? 0.039 -13.559 6.160 1.00 93.75 105 VAL A C 1
ATOM 789 O O . VAL A 1 105 ? 0.000 -12.546 6.850 1.00 93.75 105 VAL A O 1
ATOM 792 N N . TRP A 1 106 ? 0.733 -13.652 5.030 1.00 94.50 106 TRP A N 1
ATOM 793 C CA . TRP A 1 106 ? 1.559 -12.588 4.467 1.00 94.50 106 TRP A CA 1
ATOM 794 C C . TRP A 1 106 ? 0.924 -12.036 3.191 1.00 94.50 106 TRP A C 1
ATOM 796 O O . TRP A 1 106 ? 0.443 -12.805 2.356 1.00 94.50 106 TRP A O 1
ATOM 806 N N . ARG A 1 107 ? 0.931 -10.712 3.034 1.00 92.69 107 ARG A N 1
ATOM 807 C CA . ARG A 1 107 ? 0.429 -9.999 1.852 1.00 92.69 107 ARG A CA 1
ATOM 808 C C . ARG A 1 107 ? 1.438 -8.963 1.390 1.00 92.69 107 ARG A C 1
ATOM 810 O O . ARG A 1 107 ? 2.105 -8.357 2.218 1.00 92.69 107 ARG A O 1
ATOM 817 N N . GLU A 1 108 ? 1.525 -8.762 0.083 1.00 92.38 108 GLU A N 1
ATOM 818 C CA . GLU A 1 108 ? 2.388 -7.740 -0.511 1.00 92.38 108 GLU A CA 1
ATOM 819 C C . GLU A 1 108 ? 1.993 -6.339 -0.024 1.00 92.38 108 GLU A C 1
ATOM 821 O O . GLU A 1 108 ? 0.806 -6.036 0.125 1.00 92.38 108 GLU A O 1
ATOM 826 N N . VAL A 1 109 ? 2.990 -5.491 0.230 1.00 88.31 109 VAL A N 1
ATOM 827 C CA . VAL A 1 109 ? 2.780 -4.087 0.592 1.00 88.31 109 VAL A CA 1
ATOM 828 C C . VAL A 1 109 ? 2.526 -3.263 -0.671 1.00 88.31 109 VAL A C 1
ATOM 830 O O . VAL A 1 109 ? 3.358 -3.239 -1.580 1.00 88.31 109 VAL A O 1
ATOM 833 N N . SER A 1 110 ? 1.398 -2.549 -0.716 1.00 83.75 110 SER A N 1
ATOM 834 C CA . SER A 1 110 ? 1.052 -1.679 -1.849 1.00 83.75 110 SER A CA 1
ATOM 835 C C . SER A 1 110 ? 2.134 -0.617 -2.084 1.00 83.75 110 SER A C 1
ATOM 837 O O . SER A 1 110 ? 2.635 -0.015 -1.138 1.00 83.75 110 SER A O 1
ATOM 839 N N . GLY A 1 111 ? 2.538 -0.421 -3.342 1.00 83.25 111 GLY A N 1
ATOM 840 C CA . GLY A 1 111 ? 3.623 0.497 -3.723 1.00 83.25 111 GLY A CA 1
ATOM 841 C C . GLY A 1 111 ? 5.045 -0.011 -3.432 1.00 83.25 111 GLY A C 1
ATOM 842 O O . GLY A 1 111 ? 6.012 0.596 -3.884 1.00 83.25 111 GLY A O 1
ATOM 843 N N . PHE A 1 112 ? 5.202 -1.144 -2.737 1.00 85.12 112 PHE A N 1
ATOM 844 C CA . PHE A 1 112 ? 6.498 -1.699 -2.339 1.00 85.12 112 PHE A CA 1
ATOM 845 C C . PHE A 1 112 ? 6.577 -3.208 -2.645 1.00 85.12 112 PHE A C 1
ATOM 847 O O . PHE A 1 112 ? 6.637 -4.027 -1.726 1.00 85.12 112 PHE A O 1
ATOM 854 N N . PRO A 1 113 ? 6.665 -3.610 -3.930 1.00 86.75 113 PRO A N 1
ATOM 855 C CA . PRO A 1 113 ? 6.557 -5.016 -4.360 1.00 86.75 113 PRO A CA 1
ATOM 856 C C . PRO A 1 113 ? 7.650 -5.945 -3.796 1.00 86.75 113 PRO A C 1
ATOM 858 O O . PRO A 1 113 ? 7.532 -7.175 -3.817 1.00 86.75 113 PRO A O 1
ATOM 861 N N . ALA A 1 114 ? 8.739 -5.371 -3.277 1.00 87.31 114 ALA A N 1
ATOM 862 C CA . ALA A 1 114 ? 9.818 -6.105 -2.627 1.00 87.31 114 ALA A CA 1
ATOM 863 C C . ALA A 1 114 ? 9.518 -6.487 -1.163 1.00 87.31 114 ALA A C 1
ATOM 865 O O . ALA A 1 114 ? 10.388 -7.075 -0.515 1.00 87.31 114 ALA A O 1
ATOM 866 N N . TYR A 1 115 ? 8.339 -6.159 -0.625 1.00 93.19 115 TYR A N 1
ATOM 867 C CA . TYR A 1 115 ? 8.009 -6.339 0.789 1.00 93.19 115 TYR A CA 1
ATOM 868 C C . TYR A 1 115 ? 6.631 -6.962 0.976 1.00 93.19 115 TYR A C 1
ATOM 870 O O . TYR A 1 115 ? 5.695 -6.646 0.248 1.00 93.19 115 TYR A O 1
ATOM 878 N N . ASP A 1 116 ? 6.512 -7.789 2.014 1.00 95.00 116 ASP A N 1
ATOM 879 C CA . ASP A 1 116 ? 5.220 -8.272 2.499 1.00 95.00 116 ASP A CA 1
ATOM 880 C C . ASP A 1 116 ? 5.020 -7.869 3.962 1.00 95.00 116 ASP A C 1
ATOM 882 O O . ASP A 1 116 ? 5.979 -7.796 4.738 1.00 95.00 116 ASP A O 1
ATOM 886 N N . VAL A 1 117 ? 3.761 -7.690 4.345 1.00 96.12 117 VAL A N 1
ATOM 887 C CA . VAL A 1 117 ? 3.296 -7.481 5.714 1.00 96.12 117 VAL A CA 1
ATOM 888 C C . VAL A 1 117 ? 2.414 -8.648 6.149 1.00 96.12 117 VAL A C 1
ATOM 890 O O . VAL A 1 117 ? 1.642 -9.195 5.357 1.00 96.12 117 VAL A O 1
ATOM 893 N N . SER A 1 118 ? 2.546 -9.062 7.405 1.00 95.44 118 SER A N 1
ATOM 894 C CA . SER A 1 118 ? 1.748 -10.138 7.976 1.00 95.44 118 SER A CA 1
ATOM 895 C C . SER A 1 118 ? 0.544 -9.637 8.762 1.00 95.44 118 SER A C 1
ATOM 897 O O . SER A 1 118 ? 0.542 -8.521 9.281 1.00 95.44 118 SER A O 1
ATOM 899 N N . ASN A 1 119 ? -0.467 -10.492 8.922 1.00 93.12 119 ASN A N 1
ATOM 900 C CA . ASN A 1 119 ? -1.609 -10.220 9.801 1.00 93.12 119 ASN A CA 1
ATOM 901 C C . ASN A 1 119 ? -1.212 -10.081 11.283 1.00 93.12 119 ASN A C 1
ATOM 903 O O . ASN A 1 119 ? -2.039 -9.653 12.079 1.00 93.12 119 ASN A O 1
ATOM 907 N N . MET A 1 120 ? 0.021 -10.427 11.660 1.00 91.69 120 MET A N 1
ATOM 908 C CA . MET A 1 120 ? 0.575 -10.237 13.006 1.00 91.69 120 MET A CA 1
ATOM 909 C C . MET A 1 120 ? 1.425 -8.958 13.127 1.00 91.69 120 MET A C 1
ATOM 911 O O . MET A 1 120 ? 2.070 -8.748 14.149 1.00 91.69 120 MET A O 1
ATOM 915 N N . GLY A 1 121 ? 1.478 -8.117 12.089 1.00 92.25 121 GLY A N 1
ATOM 916 C CA . GLY A 1 121 ? 2.248 -6.871 12.114 1.00 92.25 121 GLY A CA 1
ATOM 917 C C . GLY A 1 121 ? 3.750 -7.044 11.886 1.00 92.25 121 GLY A C 1
ATOM 918 O O . GLY A 1 121 ? 4.531 -6.154 12.219 1.00 92.25 121 GLY A O 1
ATOM 919 N N . ARG A 1 122 ? 4.189 -8.170 11.307 1.00 93.56 122 ARG A N 1
ATOM 920 C CA . ARG A 1 122 ? 5.586 -8.353 10.885 1.00 93.56 122 ARG A CA 1
ATOM 921 C C . ARG A 1 122 ? 5.764 -7.919 9.436 1.00 93.56 122 ARG A C 1
ATOM 923 O O . ARG A 1 122 ? 4.867 -8.088 8.618 1.00 93.56 122 ARG A O 1
ATOM 930 N N . VAL A 1 123 ? 6.940 -7.394 9.104 1.00 95.31 123 VAL A N 1
ATOM 931 C CA . VAL A 1 123 ? 7.284 -6.969 7.740 1.00 95.31 123 VAL A CA 1
ATOM 932 C C . VAL A 1 123 ? 8.518 -7.727 7.279 1.00 95.31 123 VAL A C 1
ATOM 934 O O . VAL A 1 123 ? 9.485 -7.866 8.028 1.00 95.31 123 VAL A O 1
ATOM 937 N N . ARG A 1 124 ? 8.502 -8.227 6.045 1.00 95.75 124 ARG A N 1
ATOM 938 C CA . ARG A 1 124 ? 9.618 -8.974 5.455 1.00 95.75 124 ARG A CA 1
ATOM 939 C C . ARG A 1 124 ? 10.024 -8.401 4.107 1.00 95.75 124 ARG A C 1
ATOM 941 O O . ARG A 1 124 ? 9.210 -7.808 3.410 1.00 95.75 124 ARG A O 1
ATOM 948 N N . SER A 1 125 ? 11.291 -8.586 3.748 1.00 95.00 125 SER A N 1
ATOM 949 C CA . SER A 1 125 ? 11.907 -8.021 2.551 1.00 95.00 125 SER A CA 1
ATOM 950 C C . SER A 1 125 ? 12.545 -9.086 1.659 1.00 95.00 125 SER A C 1
ATOM 952 O O . SER A 1 125 ? 13.411 -9.869 2.072 1.00 95.00 125 SER A O 1
ATOM 954 N N . TRP A 1 126 ? 12.165 -9.032 0.391 1.00 92.69 126 TRP A N 1
ATOM 955 C CA . TRP A 1 126 ? 12.704 -9.802 -0.728 1.00 92.69 126 TRP A CA 1
ATOM 956 C C . TRP A 1 126 ? 13.782 -9.033 -1.502 1.00 92.69 126 TRP A C 1
ATOM 958 O O . TRP A 1 126 ? 14.335 -9.545 -2.472 1.00 92.69 126 TRP A O 1
ATOM 968 N N . LEU A 1 127 ? 14.090 -7.800 -1.082 1.00 89.62 127 LEU A N 1
ATOM 969 C CA . LEU A 1 127 ? 15.054 -6.935 -1.753 1.00 89.62 127 LEU A CA 1
ATOM 970 C C . LEU A 1 127 ? 16.481 -7.462 -1.571 1.00 89.62 127 LEU A C 1
ATOM 972 O O . LEU A 1 127 ? 16.906 -7.771 -0.453 1.00 89.62 127 LEU A O 1
ATOM 976 N N . ARG A 1 128 ? 17.239 -7.545 -2.661 1.00 87.50 128 ARG A N 1
ATOM 977 C CA . ARG A 1 128 ? 18.643 -7.974 -2.685 1.00 87.50 128 ARG A CA 1
ATOM 978 C C . ARG A 1 128 ? 19.479 -7.042 -3.552 1.00 87.50 128 ARG A C 1
ATOM 980 O O . ARG A 1 128 ? 18.946 -6.267 -4.343 1.00 87.50 128 ARG A O 1
ATOM 987 N N . ARG A 1 129 ? 20.800 -7.143 -3.396 1.00 86.56 129 ARG A N 1
ATOM 988 C CA . ARG A 1 129 ? 21.771 -6.553 -4.320 1.00 86.56 129 ARG A CA 1
ATOM 989 C C . ARG A 1 129 ? 22.159 -7.608 -5.356 1.00 86.56 129 ARG A C 1
ATOM 991 O O . ARG A 1 129 ? 22.655 -8.668 -4.986 1.00 86.56 129 ARG A O 1
ATOM 998 N N . GLY A 1 130 ? 21.876 -7.324 -6.619 1.00 78.62 130 GLY A N 1
ATOM 999 C CA . GLY A 1 130 ? 22.334 -8.071 -7.783 1.00 78.62 130 GLY A CA 1
ATOM 1000 C C . GLY A 1 130 ? 23.706 -7.595 -8.265 1.00 78.62 130 GLY A C 1
ATOM 1001 O O . GLY A 1 130 ? 24.431 -6.889 -7.557 1.00 78.62 130 GLY A O 1
ATOM 1002 N N . VAL A 1 131 ? 24.057 -7.985 -9.490 1.00 78.44 131 VAL A N 1
ATOM 1003 C CA . VAL A 1 131 ? 25.313 -7.587 -10.145 1.00 78.44 131 VAL A CA 1
ATOM 1004 C C . VAL A 1 131 ? 25.364 -6.061 -10.291 1.00 78.44 131 VAL A C 1
ATOM 1006 O O . VAL A 1 131 ? 24.346 -5.421 -10.544 1.00 78.44 131 VAL A O 1
ATOM 1009 N N . GLY A 1 132 ? 26.537 -5.460 -10.073 1.00 77.38 132 GLY A N 1
ATOM 1010 C CA . GLY A 1 132 ? 26.711 -4.006 -10.187 1.00 77.38 132 GLY A CA 1
ATOM 1011 C C . GLY A 1 132 ? 25.948 -3.187 -9.137 1.00 77.38 132 GLY A C 1
ATOM 1012 O O . GLY A 1 132 ? 25.669 -2.018 -9.364 1.00 77.38 132 GLY A O 1
ATOM 1013 N N . SER A 1 133 ? 25.594 -3.781 -7.990 1.00 78.69 133 SER A N 1
ATOM 1014 C CA . SER A 1 133 ? 24.786 -3.150 -6.928 1.00 78.69 133 SER A CA 1
ATOM 1015 C C . SER A 1 133 ? 23.340 -2.811 -7.315 1.00 78.69 133 SER A C 1
ATOM 1017 O O . SER A 1 133 ? 22.668 -2.086 -6.577 1.00 78.69 133 SER A O 1
ATOM 1019 N N . GLN A 1 134 ? 22.824 -3.371 -8.413 1.00 78.62 134 GLN A N 1
ATOM 1020 C CA . GLN A 1 134 ? 21.419 -3.219 -8.787 1.00 78.62 134 GLN A CA 1
ATOM 1021 C C . GLN A 1 134 ? 20.501 -3.809 -7.708 1.00 78.62 134 GLN A C 1
ATOM 1023 O O . GLN A 1 134 ? 20.759 -4.889 -7.177 1.00 78.62 134 GLN A O 1
ATOM 1028 N N . ARG A 1 135 ? 19.402 -3.128 -7.383 1.00 82.00 135 ARG A N 1
ATOM 1029 C CA . ARG A 1 135 ? 18.373 -3.667 -6.487 1.00 82.00 135 ARG A CA 1
ATOM 1030 C C . ARG A 1 135 ? 17.454 -4.612 -7.254 1.00 82.00 135 ARG A C 1
ATOM 1032 O O . ARG A 1 135 ? 16.899 -4.237 -8.280 1.00 82.00 135 ARG A O 1
ATOM 1039 N N . ILE A 1 136 ? 17.287 -5.829 -6.746 1.00 85.69 136 ILE A N 1
ATOM 1040 C CA . ILE A 1 136 ? 16.427 -6.857 -7.348 1.00 85.69 136 ILE A CA 1
ATOM 1041 C C . ILE A 1 136 ? 15.480 -7.452 -6.305 1.00 85.69 136 ILE A C 1
ATOM 1043 O O . ILE A 1 136 ? 15.789 -7.472 -5.112 1.00 85.69 136 ILE A O 1
ATOM 1047 N N . ILE A 1 137 ? 14.341 -7.969 -6.762 1.00 88.50 137 ILE A N 1
ATOM 1048 C CA . ILE A 1 137 ? 13.389 -8.717 -5.935 1.00 88.50 137 ILE A CA 1
ATOM 1049 C C . ILE A 1 137 ? 13.648 -10.206 -6.159 1.00 88.50 137 ILE A C 1
ATOM 1051 O O . ILE A 1 137 ? 13.402 -10.713 -7.251 1.00 88.50 137 ILE A O 1
ATOM 1055 N N . ASP A 1 138 ? 14.124 -10.913 -5.134 1.00 88.75 138 ASP A N 1
ATOM 1056 C CA . ASP A 1 138 ? 14.375 -12.356 -5.206 1.00 88.75 138 ASP A CA 1
ATOM 1057 C C . ASP A 1 138 ? 13.469 -13.104 -4.222 1.00 88.75 138 ASP A C 1
ATOM 1059 O O . ASP A 1 138 ? 13.763 -13.204 -3.030 1.00 88.75 138 ASP A O 1
ATOM 1063 N N . ARG A 1 139 ? 12.350 -13.632 -4.739 1.00 87.88 139 ARG A N 1
ATOM 1064 C CA . ARG A 1 139 ? 11.390 -14.451 -3.976 1.00 87.88 139 ARG A CA 1
ATOM 1065 C C . ARG A 1 139 ? 11.768 -15.934 -3.889 1.00 87.88 139 ARG A C 1
ATOM 1067 O O . ARG A 1 139 ? 11.007 -16.711 -3.323 1.00 87.88 139 ARG A O 1
ATOM 1074 N N . ARG A 1 140 ? 12.913 -16.347 -4.450 1.00 87.06 140 ARG A N 1
ATOM 1075 C CA . ARG A 1 140 ? 13.397 -17.739 -4.368 1.00 87.06 140 ARG A CA 1
ATOM 1076 C C . ARG A 1 140 ? 14.224 -18.000 -3.109 1.00 87.06 140 ARG A C 1
ATOM 1078 O O . ARG A 1 140 ? 14.413 -19.152 -2.740 1.00 87.06 140 ARG A O 1
ATOM 1085 N N . ARG A 1 141 ? 14.731 -16.946 -2.467 1.00 86.19 141 ARG A N 1
ATOM 1086 C CA . ARG A 1 141 ? 15.517 -17.022 -1.228 1.00 86.19 141 ARG A CA 1
ATOM 1087 C C . ARG A 1 141 ? 14.668 -16.690 -0.016 1.00 86.19 141 ARG A C 1
ATOM 1089 O O . ARG A 1 141 ? 13.684 -15.971 -0.136 1.00 86.19 141 ARG A O 1
ATOM 1096 N N . GLU A 1 142 ? 15.111 -17.116 1.161 1.00 88.94 142 GLU A N 1
ATOM 1097 C CA . GLU A 1 142 ? 14.459 -16.745 2.417 1.00 88.94 142 GLU A CA 1
ATOM 1098 C C . GLU A 1 142 ? 14.370 -15.221 2.575 1.00 88.94 142 GLU A C 1
ATOM 1100 O O . GLU A 1 142 ? 15.379 -14.529 2.397 1.00 88.94 142 GLU A O 1
ATOM 1105 N N . PRO A 1 143 ? 13.188 -14.668 2.895 1.00 93.44 143 PRO A N 1
ATOM 1106 C CA . PRO A 1 143 ? 13.009 -13.236 3.071 1.00 93.44 143 PRO A CA 1
ATOM 1107 C C . PRO A 1 143 ? 13.674 -12.754 4.364 1.00 93.44 143 PRO A C 1
ATOM 1109 O O . PRO A 1 143 ? 13.720 -13.456 5.370 1.00 93.44 143 PRO A O 1
ATOM 1112 N N . ARG A 1 144 ? 14.133 -11.500 4.376 1.00 93.25 144 ARG A N 1
ATOM 1113 C CA . ARG A 1 144 ? 14.659 -10.872 5.594 1.00 93.25 144 ARG A CA 1
ATOM 1114 C C . ARG A 1 144 ? 13.510 -10.272 6.393 1.00 93.25 144 ARG A C 1
ATOM 1116 O O . ARG A 1 144 ? 12.877 -9.339 5.901 1.00 93.25 144 ARG A O 1
ATOM 1123 N N . ILE A 1 145 ? 13.276 -10.735 7.619 1.00 93.56 145 ILE A N 1
ATOM 1124 C CA . ILE A 1 145 ? 12.354 -10.057 8.540 1.00 93.56 145 ILE A CA 1
ATOM 1125 C C . ILE A 1 145 ? 12.961 -8.711 8.941 1.00 93.56 145 ILE A C 1
ATOM 1127 O O . ILE A 1 145 ? 14.103 -8.639 9.398 1.00 93.56 145 ILE A O 1
ATOM 1131 N N . LEU A 1 146 ? 12.212 -7.634 8.723 1.00 91.94 146 LEU A N 1
ATOM 1132 C CA . LEU A 1 146 ? 12.619 -6.291 9.102 1.00 91.94 146 LEU A CA 1
ATOM 1133 C C . LEU A 1 146 ? 12.280 -6.050 10.569 1.00 91.94 146 LEU A C 1
ATOM 1135 O O . LEU A 1 146 ? 11.211 -6.429 11.046 1.00 91.94 146 LEU A O 1
ATOM 1139 N N . ARG A 1 147 ? 13.194 -5.391 11.278 1.00 83.31 147 ARG A N 1
ATOM 1140 C CA . ARG A 1 147 ? 12.921 -4.876 12.617 1.00 83.31 147 ARG A CA 1
ATOM 1141 C C . ARG A 1 147 ? 12.306 -3.494 12.468 1.00 83.31 147 ARG A C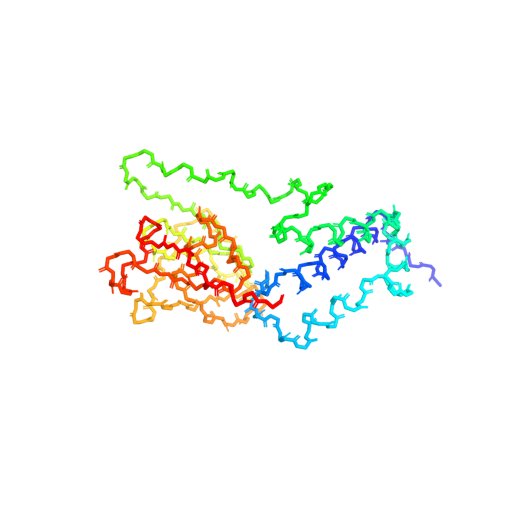 1
ATOM 1143 O O . ARG A 1 147 ? 12.890 -2.638 11.807 1.00 83.31 147 ARG A O 1
ATOM 1150 N N . GLY A 1 148 ? 11.125 -3.310 13.047 1.00 75.81 148 GLY A N 1
ATOM 1151 C CA . GLY A 1 148 ? 10.507 -1.995 13.108 1.00 75.81 148 GLY A CA 1
ATOM 1152 C C . GLY A 1 148 ? 11.291 -1.064 14.032 1.00 75.81 148 GLY A C 1
ATOM 1153 O O . GLY A 1 148 ? 11.775 -1.488 15.082 1.00 75.81 148 GLY A O 1
ATOM 1154 N N . GLU A 1 149 ? 11.391 0.205 13.661 1.00 75.88 149 GLU A N 1
ATOM 1155 C CA . GLU A 1 149 ? 11.832 1.273 14.546 1.00 75.88 149 GLU A CA 1
ATOM 1156 C C . GLU A 1 149 ? 10.752 1.484 15.613 1.00 75.88 149 GLU A C 1
ATOM 1158 O O . GLU A 1 149 ? 9.572 1.689 15.312 1.00 75.88 149 GLU A O 1
ATOM 1163 N N . ASN A 1 150 ? 11.147 1.339 16.881 1.00 78.25 150 ASN A N 1
ATOM 1164 C CA . ASN A 1 150 ? 10.279 1.470 18.058 1.00 78.25 150 ASN A CA 1
ATOM 1165 C C . ASN A 1 150 ? 9.034 0.552 18.064 1.00 78.25 150 ASN A C 1
ATOM 1167 O O . ASN A 1 150 ? 8.109 0.774 18.845 1.00 78.25 150 ASN A O 1
ATOM 1171 N N . GLY A 1 151 ? 8.998 -0.473 17.203 1.00 75.81 151 GLY A N 1
ATOM 1172 C CA . GLY A 1 151 ? 7.851 -1.373 17.028 1.00 75.81 151 GLY A CA 1
ATOM 1173 C C . GLY A 1 151 ? 6.647 -0.756 16.302 1.00 75.81 151 GLY A C 1
ATOM 1174 O O . GLY A 1 151 ? 5.589 -1.377 16.259 1.00 75.81 151 GLY A O 1
ATOM 1175 N N . LEU A 1 152 ? 6.785 0.448 15.737 1.00 84.25 152 LEU A N 1
ATOM 1176 C CA . LEU A 1 152 ? 5.678 1.200 15.129 1.00 84.25 152 LEU A CA 1
ATOM 1177 C C . LEU A 1 152 ? 5.908 1.514 13.654 1.00 84.25 152 LEU A C 1
ATOM 1179 O O . LEU A 1 152 ? 4.950 1.567 12.880 1.00 84.25 152 LEU A O 1
ATOM 1183 N N . GLU A 1 153 ? 7.161 1.727 13.268 1.00 89.25 153 GLU A N 1
ATOM 1184 C CA . GLU A 1 153 ? 7.538 2.155 11.924 1.00 89.25 153 GLU A CA 1
ATOM 1185 C C . GLU A 1 153 ? 8.569 1.204 11.326 1.00 89.25 153 GLU A C 1
ATOM 1187 O O . GLU A 1 153 ? 9.244 0.468 12.035 1.00 89.25 153 GLU A O 1
ATOM 1192 N N . VAL A 1 154 ? 8.684 1.174 10.007 1.00 92.62 154 VAL A N 1
ATOM 1193 C CA . VAL A 1 154 ? 9.678 0.389 9.281 1.00 92.62 154 VAL A CA 1
ATOM 1194 C C . VAL A 1 154 ? 10.156 1.192 8.081 1.00 92.62 154 VAL A C 1
ATOM 1196 O O . VAL A 1 154 ? 9.367 1.865 7.417 1.00 92.62 154 VAL A O 1
ATOM 1199 N N . ARG A 1 155 ? 11.453 1.114 7.781 1.00 91.31 155 ARG A N 1
ATOM 1200 C CA . ARG A 1 155 ? 12.010 1.720 6.570 1.00 91.31 155 ARG A CA 1
ATOM 1201 C C . ARG A 1 155 ? 11.934 0.736 5.414 1.00 91.31 155 ARG A C 1
ATOM 1203 O O . ARG A 1 155 ? 12.516 -0.349 5.475 1.00 91.31 155 ARG A O 1
ATOM 1210 N N . LEU A 1 156 ? 11.242 1.137 4.357 1.00 88.75 156 LEU A N 1
ATOM 1211 C CA . LEU A 1 156 ? 11.164 0.415 3.096 1.00 88.75 156 LEU A CA 1
ATOM 1212 C C . LEU A 1 156 ? 12.036 1.127 2.065 1.00 88.75 156 LEU A C 1
ATOM 1214 O O . LEU A 1 156 ? 12.094 2.350 2.019 1.00 88.75 156 LEU A O 1
ATOM 1218 N N . CYS A 1 157 ? 12.735 0.356 1.247 1.00 86.19 157 CYS A N 1
ATOM 1219 C CA . CYS A 1 157 ? 13.534 0.858 0.135 1.00 86.19 157 CYS A CA 1
ATOM 1220 C C . CYS A 1 157 ? 12.867 0.476 -1.185 1.00 86.19 157 CYS A C 1
ATOM 1222 O O . CYS A 1 157 ? 12.615 -0.715 -1.392 1.00 86.19 157 CYS A O 1
ATOM 1224 N N . ASP A 1 158 ? 12.590 1.449 -2.049 1.00 82.69 158 ASP A N 1
ATOM 1225 C CA . ASP A 1 158 ? 12.103 1.188 -3.406 1.00 82.69 158 ASP A CA 1
ATOM 1226 C C . ASP A 1 158 ? 13.226 0.640 -4.317 1.00 82.69 158 ASP A C 1
ATOM 1228 O O . ASP A 1 158 ? 14.372 0.433 -3.895 1.00 82.69 158 ASP A O 1
ATOM 1232 N N . LEU A 1 159 ? 12.884 0.325 -5.568 1.00 77.75 159 LEU A N 1
ATOM 1233 C CA . LEU A 1 159 ? 13.845 -0.231 -6.526 1.00 77.75 159 LEU A CA 1
ATOM 1234 C C . LEU A 1 159 ? 14.843 0.814 -7.044 1.00 77.75 159 LEU A C 1
ATOM 1236 O O . LEU A 1 159 ? 15.979 0.447 -7.351 1.00 77.75 159 LEU A O 1
ATOM 1240 N N . ASP A 1 160 ? 14.462 2.090 -7.048 1.00 78.38 160 ASP A N 1
ATOM 1241 C CA . ASP A 1 160 ? 15.305 3.221 -7.451 1.00 78.38 160 ASP A CA 1
ATOM 1242 C C . ASP A 1 160 ? 16.296 3.629 -6.342 1.00 78.38 160 ASP A C 1
ATOM 1244 O O . ASP A 1 160 ? 17.295 4.305 -6.579 1.00 78.38 160 ASP A O 1
ATOM 1248 N N . GLY A 1 161 ? 16.085 3.127 -5.124 1.00 77.56 161 GLY A N 1
ATOM 1249 C CA . GLY A 1 161 ? 16.939 3.326 -3.963 1.00 77.56 161 GLY A CA 1
ATOM 1250 C C . GLY A 1 161 ? 16.451 4.370 -2.965 1.00 77.56 161 GLY A C 1
ATOM 1251 O O . GLY A 1 161 ? 17.159 4.604 -1.983 1.00 77.56 161 GLY A O 1
ATOM 1252 N N . GLY A 1 162 ? 15.262 4.939 -3.161 1.00 82.12 162 GLY A N 1
ATOM 1253 C CA . GLY A 1 162 ? 14.597 5.805 -2.196 1.00 82.12 162 GLY A CA 1
ATOM 1254 C C . GLY A 1 162 ? 14.245 5.053 -0.913 1.00 82.12 162 GLY A C 1
ATOM 1255 O O . GLY A 1 162 ? 13.896 3.870 -0.937 1.00 82.12 162 GLY A O 1
ATOM 1256 N N . LEU A 1 163 ? 14.387 5.731 0.229 1.00 85.94 163 LEU A N 1
ATOM 1257 C CA . LEU A 1 163 ? 14.068 5.205 1.556 1.00 85.94 163 LEU A CA 1
ATOM 1258 C 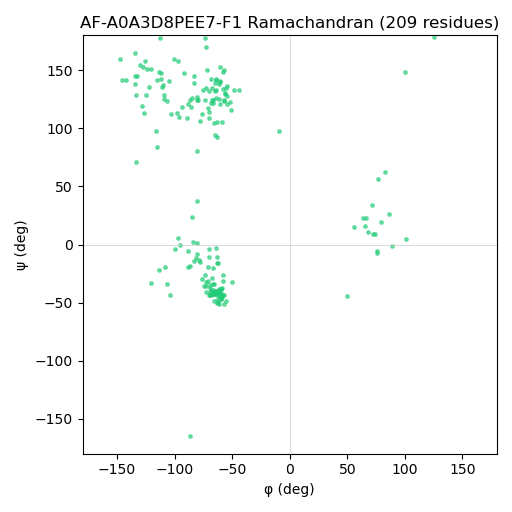C . LEU A 1 163 ? 12.819 5.890 2.100 1.00 85.94 163 LEU A C 1
ATOM 1260 O O . LEU A 1 163 ? 12.760 7.112 2.184 1.00 85.94 163 LEU A O 1
ATOM 1264 N N . HIS A 1 164 ? 11.860 5.084 2.541 1.00 85.75 164 HIS A N 1
ATOM 1265 C CA . HIS A 1 164 ? 10.532 5.526 2.943 1.00 85.75 164 HIS A CA 1
ATOM 1266 C C . HIS A 1 164 ? 10.206 4.979 4.325 1.00 85.75 164 HIS A C 1
ATOM 1268 O O . HIS A 1 164 ? 10.157 3.761 4.512 1.00 85.75 164 HIS A O 1
ATOM 1274 N N . SER A 1 165 ? 9.975 5.861 5.301 1.00 88.56 165 SER A N 1
ATOM 1275 C CA . SER A 1 165 ? 9.420 5.430 6.588 1.00 88.56 165 SER A CA 1
ATOM 1276 C C . SER A 1 165 ? 7.932 5.131 6.419 1.00 88.56 165 SER A C 1
ATOM 1278 O O . SER A 1 165 ? 7.192 5.900 5.793 1.00 88.56 165 SER A O 1
ATOM 1280 N N . ARG A 1 166 ? 7.494 3.984 6.938 1.00 89.12 166 ARG A N 1
ATOM 1281 C CA . ARG A 1 166 ? 6.104 3.532 6.904 1.00 89.12 166 ARG A CA 1
ATOM 1282 C C . ARG A 1 166 ? 5.668 3.003 8.254 1.00 89.12 166 ARG A C 1
ATOM 1284 O O . ARG A 1 166 ? 6.386 2.254 8.905 1.00 89.12 166 ARG A O 1
ATOM 1291 N N . ARG A 1 167 ? 4.450 3.356 8.653 1.00 92.50 167 ARG A N 1
ATOM 1292 C CA . ARG A 1 167 ? 3.826 2.886 9.891 1.00 92.50 167 ARG A CA 1
ATOM 1293 C C . ARG A 1 167 ? 3.267 1.482 9.708 1.00 92.50 167 ARG A C 1
ATOM 1295 O O . ARG A 1 167 ? 2.422 1.269 8.845 1.00 92.50 167 ARG A O 1
ATOM 1302 N N . ILE A 1 168 ? 3.691 0.548 10.555 1.00 94.00 168 ILE A N 1
ATOM 1303 C CA . ILE A 1 168 ? 3.335 -0.875 10.457 1.00 94.00 168 ILE A CA 1
ATOM 1304 C C . ILE A 1 168 ? 1.816 -1.069 10.516 1.00 94.00 168 ILE A C 1
ATOM 1306 O O . ILE A 1 168 ? 1.271 -1.789 9.687 1.00 94.00 168 ILE A O 1
ATOM 1310 N N . HIS A 1 169 ? 1.120 -0.386 11.430 1.00 91.12 169 HIS A N 1
ATOM 1311 C CA . HIS A 1 169 ? -0.340 -0.482 11.538 1.00 91.12 169 HIS A CA 1
ATOM 1312 C C . HIS A 1 169 ? -1.068 -0.085 10.248 1.00 91.12 169 HIS A C 1
ATOM 1314 O O . HIS A 1 169 ? -2.050 -0.731 9.897 1.00 91.12 169 HIS A O 1
ATOM 1320 N N . LEU A 1 170 ? -0.584 0.930 9.521 1.00 92.25 170 LEU A N 1
ATOM 1321 C CA . LEU A 1 170 ? -1.186 1.343 8.249 1.00 92.25 170 LEU A CA 1
ATOM 1322 C C . LEU A 1 170 ? -0.951 0.286 7.169 1.00 92.25 170 LEU A C 1
ATOM 1324 O O . LEU A 1 170 ? -1.899 -0.100 6.498 1.00 92.25 170 LEU A O 1
ATOM 1328 N N . LEU A 1 171 ? 0.267 -0.267 7.084 1.00 93.25 171 LEU A N 1
ATOM 1329 C CA . LEU A 1 171 ? 0.570 -1.359 6.150 1.00 93.25 171 LEU A CA 1
ATOM 1330 C C . LEU A 1 171 ? -0.348 -2.568 6.385 1.00 93.25 171 LEU A C 1
ATOM 1332 O O . LEU A 1 171 ? -0.860 -3.163 5.439 1.00 93.25 171 LEU A O 1
ATOM 1336 N N . VAL A 1 172 ? -0.572 -2.925 7.653 1.00 93.81 172 VAL A N 1
ATOM 1337 C CA . VAL A 1 172 ? -1.466 -4.025 8.034 1.00 93.81 172 VAL A CA 1
ATOM 1338 C C . VAL A 1 172 ? -2.919 -3.695 7.677 1.00 93.81 172 VAL A C 1
ATOM 1340 O O . VAL A 1 172 ? -3.593 -4.517 7.053 1.00 93.81 172 VAL A O 1
ATOM 1343 N N . LEU A 1 173 ? -3.405 -2.504 8.035 1.00 88.75 173 LEU A N 1
ATOM 1344 C CA . LEU A 1 173 ? -4.764 -2.057 7.719 1.00 88.75 173 LEU A CA 1
ATOM 1345 C C . LEU A 1 173 ? -5.020 -2.081 6.211 1.00 88.75 173 LEU A C 1
ATOM 1347 O O . LEU A 1 173 ? -5.974 -2.713 5.767 1.00 88.75 173 LEU A O 1
ATOM 1351 N N . GLU A 1 174 ? -4.138 -1.482 5.418 1.00 86.38 174 GLU A N 1
ATOM 1352 C CA . GLU A 1 174 ? -4.249 -1.444 3.960 1.00 86.38 174 GLU A CA 1
ATOM 1353 C C . GLU A 1 174 ? -4.248 -2.847 3.344 1.00 86.38 174 GLU A C 1
ATOM 1355 O O . GLU A 1 174 ? -5.080 -3.152 2.488 1.00 86.38 174 GLU A O 1
ATOM 1360 N N . ALA A 1 175 ? -3.356 -3.729 3.806 1.00 87.38 175 ALA A N 1
ATOM 1361 C CA . ALA A 1 175 ? -3.217 -5.066 3.244 1.00 87.38 175 ALA A CA 1
ATOM 1362 C C . ALA A 1 175 ? -4.375 -6.009 3.613 1.00 87.38 175 ALA A C 1
ATOM 1364 O O . ALA A 1 175 ? -4.747 -6.865 2.801 1.00 87.38 175 ALA A O 1
ATOM 1365 N N . PHE A 1 176 ? -4.934 -5.911 4.825 1.00 87.31 176 PHE A N 1
ATOM 1366 C CA . PHE A 1 176 ? -5.919 -6.874 5.341 1.00 87.31 176 PHE A CA 1
ATOM 1367 C C . PHE A 1 176 ? -7.355 -6.353 5.383 1.00 87.31 176 PHE A C 1
ATOM 1369 O O . PHE A 1 176 ? -8.277 -7.134 5.133 1.00 87.31 176 PHE A O 1
ATOM 1376 N N . ILE A 1 177 ? -7.544 -5.063 5.654 1.00 84.88 177 ILE A N 1
ATOM 1377 C CA . ILE A 1 177 ? -8.857 -4.421 5.796 1.00 84.88 177 ILE A CA 1
ATOM 1378 C C . ILE A 1 177 ? -9.187 -3.605 4.542 1.00 84.88 177 ILE A C 1
ATOM 1380 O O . ILE A 1 177 ? -10.296 -3.713 4.015 1.00 84.88 177 ILE A O 1
ATOM 1384 N N . GLY A 1 178 ? -8.213 -2.862 4.023 1.00 82.44 178 GLY A N 1
ATOM 1385 C CA . GLY A 1 178 ? -8.338 -2.003 2.851 1.00 82.44 178 GLY A CA 1
ATOM 1386 C C . GLY A 1 178 ? -7.915 -0.558 3.134 1.00 82.44 178 GLY A C 1
ATOM 1387 O O . GLY A 1 178 ? -7.546 -0.233 4.268 1.00 82.44 178 GLY A O 1
ATOM 1388 N N . PRO A 1 179 ? -7.959 0.310 2.108 1.00 81.62 179 PRO A N 1
ATOM 1389 C CA . PRO A 1 179 ? -7.556 1.707 2.230 1.00 81.62 179 PRO A CA 1
ATOM 1390 C C . PRO A 1 179 ? -8.408 2.452 3.262 1.00 81.62 179 PRO A C 1
ATOM 1392 O O . PRO A 1 179 ? -9.564 2.093 3.504 1.00 81.62 179 PRO A O 1
ATOM 1395 N N . ALA A 1 180 ? -7.830 3.494 3.861 1.00 80.81 180 ALA A N 1
ATOM 1396 C CA . ALA A 1 180 ? -8.520 4.326 4.836 1.00 80.81 180 ALA A CA 1
ATOM 1397 C C . ALA A 1 180 ? -9.749 5.000 4.199 1.00 80.81 180 ALA A C 1
ATOM 1399 O O . ALA A 1 180 ? -9.603 5.710 3.199 1.00 80.81 180 ALA A O 1
ATOM 1400 N N . PRO A 1 181 ? -10.958 4.837 4.770 1.00 81.06 181 PRO A N 1
ATOM 1401 C CA . PRO A 1 181 ? -12.088 5.680 4.410 1.00 81.06 181 PRO A CA 1
ATOM 1402 C C . PRO A 1 181 ? -11.750 7.156 4.649 1.00 81.06 181 PRO A C 1
ATOM 1404 O O . PRO A 1 181 ? -10.973 7.493 5.546 1.00 81.06 181 PRO A O 1
ATOM 1407 N N . ARG A 1 182 ? -12.350 8.059 3.868 1.00 74.94 182 ARG A N 1
ATOM 1408 C CA . ARG A 1 182 ? -12.059 9.494 3.968 1.00 74.94 182 ARG A CA 1
ATOM 1409 C C . ARG A 1 182 ? -12.313 10.007 5.392 1.00 74.94 182 ARG A C 1
ATOM 1411 O O . ARG A 1 182 ? -13.410 9.857 5.920 1.00 74.94 182 ARG A O 1
ATOM 1418 N N . GLY A 1 183 ? -11.295 10.623 5.995 1.00 75.00 183 GLY A N 1
ATOM 1419 C CA . GLY A 1 183 ? -11.364 11.151 7.363 1.00 75.00 183 GLY A CA 1
ATOM 1420 C C . GLY A 1 183 ? -11.320 10.088 8.467 1.00 75.00 183 GLY A C 1
ATOM 1421 O O . GLY A 1 183 ? -11.551 10.416 9.631 1.00 75.00 183 GLY A O 1
ATOM 1422 N N . ALA A 1 184 ? -11.041 8.824 8.137 1.00 79.25 184 ALA A N 1
ATOM 1423 C CA . ALA A 1 184 ? -10.879 7.776 9.131 1.00 79.25 184 ALA A CA 1
ATOM 1424 C C . ALA A 1 184 ? -9.466 7.764 9.728 1.00 79.25 184 ALA A C 1
ATOM 1426 O O . ALA A 1 184 ? -8.476 8.015 9.045 1.00 79.25 184 ALA A O 1
ATOM 1427 N N . SER A 1 185 ? -9.380 7.430 11.013 1.00 86.12 185 SER A N 1
ATOM 1428 C CA . SER A 1 185 ? -8.119 7.207 11.727 1.00 86.12 185 SER A CA 1
ATOM 1429 C C . SER A 1 185 ? -7.971 5.739 12.110 1.00 86.12 185 SER A C 1
ATOM 1431 O O . SER A 1 185 ? -8.958 5.065 12.402 1.00 86.12 185 SER A O 1
ATOM 1433 N N . ALA A 1 186 ? -6.735 5.243 12.132 1.00 88.12 186 ALA A N 1
ATOM 1434 C CA . ALA A 1 186 ? -6.438 3.918 12.663 1.00 88.12 186 ALA A CA 1
ATOM 1435 C C . ALA A 1 186 ? -6.670 3.887 14.182 1.00 88.12 186 ALA A C 1
ATOM 1437 O O . ALA A 1 186 ? -6.221 4.787 14.897 1.00 88.12 186 ALA A O 1
ATOM 1438 N N . ILE A 1 187 ? -7.342 2.845 14.666 1.00 87.94 187 ILE 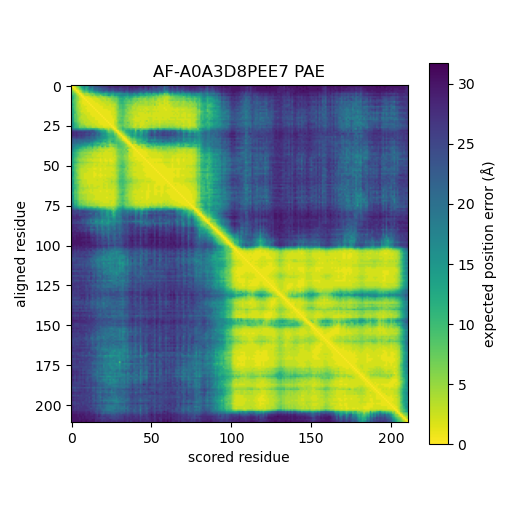A N 1
ATOM 1439 C CA . ILE A 1 187 ? -7.551 2.580 16.092 1.00 87.94 187 ILE A CA 1
ATOM 1440 C C . ILE A 1 187 ? -7.033 1.191 16.470 1.00 87.94 187 ILE A C 1
ATOM 1442 O O . ILE A 1 187 ? -7.042 0.275 15.646 1.00 87.94 187 ILE A O 1
ATOM 1446 N N . TRP A 1 188 ? -6.614 1.059 17.730 1.00 91.88 188 TRP A N 1
ATOM 1447 C CA . TRP A 1 188 ? -6.213 -0.196 18.366 1.00 91.88 188 TRP A CA 1
ATOM 1448 C C . TRP A 1 188 ? -7.315 -0.615 19.331 1.00 91.88 188 TRP A C 1
ATOM 1450 O O . TRP A 1 188 ? -7.694 0.172 20.199 1.00 91.88 188 TRP A O 1
ATOM 1460 N N . LEU A 1 189 ? -7.850 -1.821 19.160 1.00 87.69 189 LEU A N 1
ATOM 1461 C CA . LEU A 1 189 ? -8.998 -2.299 19.934 1.00 87.69 189 LEU A CA 1
ATOM 1462 C C . LEU A 1 189 ? -8.634 -2.580 21.399 1.00 87.69 189 LEU 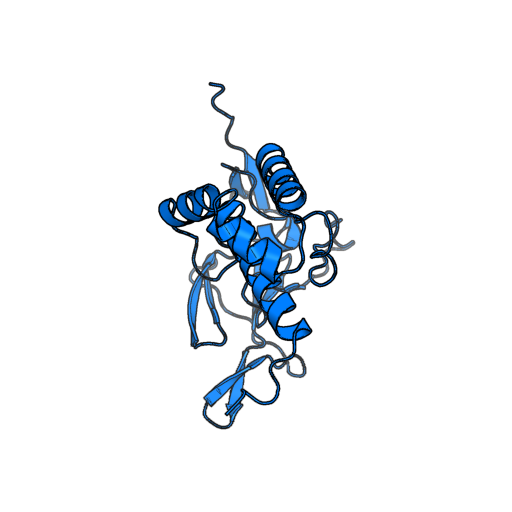A C 1
ATOM 1464 O O . LEU A 1 189 ? -9.465 -2.378 22.279 1.00 87.69 189 LEU A O 1
ATOM 1468 N N . ASP A 1 190 ? -7.396 -2.995 21.663 1.00 86.94 190 ASP A N 1
ATOM 1469 C CA . ASP A 1 190 ? -6.850 -3.214 23.010 1.00 86.94 190 ASP A CA 1
ATOM 1470 C C . ASP A 1 190 ? -6.201 -1.966 23.643 1.00 86.94 190 ASP A C 1
ATOM 1472 O O . ASP A 1 190 ? -5.786 -2.003 24.799 1.00 86.94 190 ASP A O 1
ATOM 1476 N N . GLY A 1 191 ? -6.096 -0.863 22.895 1.00 87.00 191 GLY A N 1
ATOM 1477 C CA . GLY A 1 191 ? -5.412 0.360 23.319 1.00 87.00 191 GLY A CA 1
ATOM 1478 C C . GLY A 1 191 ? -3.875 0.306 23.288 1.00 87.00 191 GLY A C 1
ATOM 1479 O O . GLY A 1 191 ? -3.240 1.346 23.484 1.00 87.00 191 GLY A O 1
ATOM 1480 N N . ASP A 1 192 ? -3.255 -0.840 22.992 1.00 86.00 192 ASP A N 1
ATOM 1481 C CA . ASP A 1 192 ? -1.803 -0.970 22.859 1.00 86.00 192 ASP A CA 1
ATOM 1482 C C . ASP A 1 192 ? -1.356 -0.688 21.421 1.00 86.00 192 ASP A C 1
ATOM 1484 O O . ASP A 1 192 ? -1.489 -1.501 20.505 1.00 86.00 192 ASP A O 1
ATOM 1488 N N . ARG A 1 193 ? -0.702 0.462 21.236 1.00 87.12 193 ARG A N 1
ATOM 1489 C CA . ARG A 1 193 ? -0.190 0.908 19.933 1.00 87.12 193 ARG A CA 1
ATOM 1490 C C . ARG A 1 193 ? 0.877 -0.004 19.330 1.00 87.12 193 ARG A C 1
ATOM 1492 O O . ARG A 1 193 ? 1.184 0.139 18.148 1.00 87.12 193 ARG A O 1
ATOM 1499 N N . ARG A 1 194 ? 1.480 -0.895 20.119 1.00 85.44 194 ARG A N 1
ATOM 1500 C CA . ARG A 1 194 ? 2.496 -1.851 19.654 1.00 85.44 194 ARG A CA 1
ATOM 1501 C C . ARG A 1 194 ? 1.879 -3.147 19.144 1.00 85.44 194 ARG A C 1
ATOM 1503 O O . ARG A 1 194 ? 2.527 -3.849 18.365 1.00 85.44 194 ARG A O 1
ATOM 1510 N N . ASN A 1 195 ? 0.635 -3.447 19.515 1.00 88.81 195 ASN A N 1
ATOM 1511 C CA . ASN A 1 195 ? -0.080 -4.607 19.010 1.00 88.81 195 ASN A CA 1
ATOM 1512 C C . ASN A 1 195 ? -0.668 -4.314 17.621 1.00 88.81 195 ASN A C 1
ATOM 1514 O O . ASN A 1 195 ? -1.847 -4.007 17.453 1.00 88.81 195 ASN A O 1
ATOM 1518 N N . ASN A 1 196 ? 0.182 -4.415 16.599 1.00 91.56 196 ASN A N 1
ATOM 1519 C CA . ASN A 1 196 ? -0.185 -4.150 15.206 1.00 91.56 196 ASN A CA 1
ATOM 1520 C C . ASN A 1 196 ? -0.819 -5.363 14.498 1.00 91.56 196 ASN A C 1
ATOM 1522 O O . ASN A 1 196 ? -0.747 -5.464 13.273 1.00 91.56 196 ASN A O 1
ATOM 1526 N N . ALA A 1 197 ? -1.404 -6.309 15.237 1.00 91.25 197 ALA A N 1
ATOM 1527 C CA . ALA A 1 197 ? -2.124 -7.420 14.630 1.00 91.25 197 ALA A CA 1
ATOM 1528 C C . ALA A 1 197 ? -3.365 -6.912 13.880 1.00 91.25 197 ALA A C 1
ATOM 1530 O O . ALA A 1 197 ? -4.104 -6.070 14.381 1.00 91.25 197 ALA A O 1
ATOM 1531 N N . ALA A 1 198 ? -3.646 -7.464 12.699 1.00 92.00 198 ALA A N 1
ATOM 1532 C CA . ALA A 1 198 ? -4.795 -7.076 11.879 1.00 92.00 198 ALA A CA 1
ATOM 1533 C C . ALA A 1 198 ? -6.131 -7.248 12.620 1.00 92.00 198 ALA A C 1
ATOM 1535 O O . ALA A 1 198 ? -7.058 -6.482 12.395 1.00 92.00 198 ALA A O 1
ATOM 1536 N N . SER A 1 199 ? -6.224 -8.232 13.520 1.00 88.62 199 SER A N 1
ATOM 1537 C CA . SER A 1 199 ? -7.394 -8.448 14.379 1.00 88.62 199 SER A CA 1
ATOM 1538 C C . SER A 1 199 ? -7.560 -7.392 15.473 1.00 88.62 199 SER A C 1
ATOM 1540 O O . SER A 1 199 ? -8.646 -7.282 16.029 1.00 88.62 199 SER A O 1
ATOM 1542 N N . ASN A 1 200 ? -6.499 -6.651 15.799 1.00 89.62 200 ASN A N 1
ATOM 1543 C CA . ASN A 1 200 ? -6.486 -5.591 16.805 1.00 89.62 200 ASN A CA 1
ATOM 1544 C C . ASN A 1 200 ? -6.602 -4.184 16.191 1.00 89.62 200 ASN A C 1
ATOM 1546 O O . ASN A 1 200 ? -6.676 -3.196 16.915 1.00 89.62 200 ASN A O 1
ATOM 1550 N N . LEU A 1 201 ? -6.611 -4.074 14.861 1.00 90.19 201 LEU A N 1
ATOM 1551 C CA . LEU A 1 201 ? -6.634 -2.800 14.152 1.00 90.19 201 LEU A CA 1
ATOM 1552 C C . LEU A 1 201 ? -7.967 -2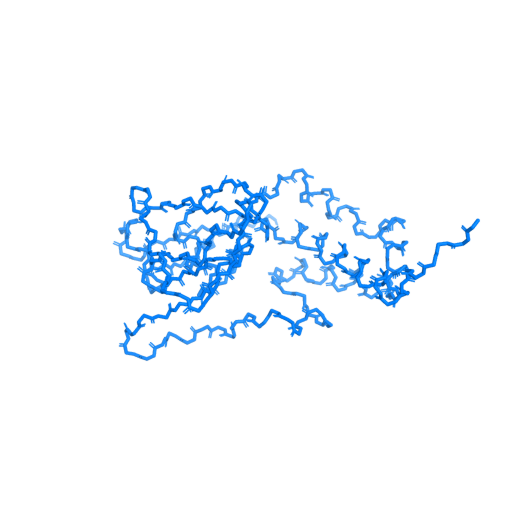.597 13.436 1.00 90.19 201 LEU A C 1
ATOM 1554 O O . LEU A 1 201 ? -8.517 -3.521 12.841 1.00 90.19 201 LEU A O 1
ATOM 1558 N N . ALA A 1 202 ? -8.459 -1.361 13.432 1.00 87.69 202 ALA A N 1
ATOM 1559 C CA . ALA A 1 202 ? -9.614 -0.971 12.631 1.00 87.69 202 ALA A CA 1
ATOM 1560 C C . ALA A 1 202 ? -9.518 0.486 12.165 1.00 87.69 202 ALA A C 1
ATOM 1562 O O . ALA A 1 202 ? -8.802 1.301 12.749 1.00 87.69 202 ALA A O 1
ATOM 1563 N N . TRP A 1 203 ? -10.274 0.822 11.120 1.00 84.19 203 TRP A N 1
ATOM 1564 C CA . TRP A 1 203 ? -10.531 2.209 10.744 1.00 84.19 203 TRP A CA 1
ATOM 1565 C C . TRP A 1 203 ? -11.712 2.748 11.549 1.00 84.19 203 TRP A C 1
ATOM 1567 O O . TRP A 1 203 ? -12.799 2.175 11.518 1.00 84.19 203 TRP A O 1
ATOM 1577 N N . SER A 1 204 ? -11.515 3.870 12.235 1.00 83.88 204 SER A N 1
ATOM 1578 C CA . SER A 1 204 ? -12.584 4.630 12.878 1.00 83.88 204 SER A CA 1
ATOM 1579 C C . SER A 1 204 ? -12.894 5.855 12.031 1.00 83.88 204 SER A C 1
ATOM 1581 O O . SER A 1 204 ? -12.053 6.747 11.902 1.00 83.88 204 SER A O 1
ATOM 1583 N N . ALA A 1 205 ? -14.080 5.892 11.424 1.00 75.62 205 ALA A N 1
ATOM 1584 C CA . ALA A 1 205 ? -14.572 7.096 10.771 1.00 75.62 205 ALA A CA 1
ATOM 1585 C C . ALA A 1 205 ? -14.816 8.160 11.849 1.00 75.62 205 ALA A C 1
ATOM 1587 O O . ALA A 1 205 ? -15.594 7.936 12.780 1.00 75.62 205 ALA A O 1
ATOM 1588 N N . GLY A 1 206 ? -14.157 9.318 11.739 1.00 53.50 206 GLY A N 1
ATOM 1589 C CA . GLY A 1 206 ? -14.557 10.475 12.534 1.00 53.50 206 GLY A CA 1
ATOM 1590 C C . GLY A 1 206 ? -16.041 10.745 12.287 1.00 53.50 206 GLY A C 1
ATOM 1591 O O . GLY A 1 206 ? -16.491 10.647 11.144 1.00 53.50 206 GLY A O 1
ATOM 1592 N N . ARG A 1 207 ? -16.823 11.033 13.340 1.00 42.88 207 ARG A N 1
ATOM 1593 C CA . ARG A 1 207 ? -18.219 11.466 13.165 1.00 42.88 207 ARG A CA 1
ATOM 1594 C C . ARG A 1 207 ? -18.203 12.616 12.165 1.00 42.88 207 ARG A C 1
ATOM 1596 O O . ARG A 1 207 ? -17.587 13.643 12.443 1.00 42.88 207 ARG A O 1
ATOM 1603 N N . GLY A 1 208 ? -18.826 12.417 11.006 1.00 38.75 208 GLY A N 1
ATOM 1604 C CA . GLY A 1 208 ? -18.979 13.476 10.024 1.00 38.75 208 GLY A CA 1
ATOM 1605 C C . GLY A 1 208 ? -19.635 14.662 10.714 1.00 38.75 208 GLY A C 1
ATOM 1606 O O . GLY A 1 208 ? -20.721 14.525 11.277 1.00 38.75 208 GLY A O 1
ATOM 1607 N N . VAL A 1 209 ? -18.960 15.808 10.718 1.00 34.97 209 VAL A N 1
ATOM 1608 C CA . VAL A 1 209 ? -19.656 17.067 10.951 1.00 34.97 209 VAL A CA 1
ATOM 1609 C C . VAL A 1 209 ? -20.561 17.222 9.738 1.00 34.97 209 VAL A C 1
ATOM 1611 O O . VAL A 1 209 ? -20.079 17.436 8.627 1.00 34.97 209 VAL A O 1
ATOM 1614 N N . ALA A 1 210 ? -21.854 16.980 9.945 1.00 30.41 210 ALA A N 1
ATOM 1615 C CA . ALA A 1 210 ? -22.881 17.328 8.983 1.00 30.41 210 ALA A CA 1
ATOM 1616 C C . ALA A 1 210 ? -22.771 18.835 8.716 1.00 30.41 210 ALA A C 1
ATOM 1618 O O . ALA A 1 210 ? -22.799 19.628 9.660 1.00 30.41 210 ALA A O 1
ATOM 1619 N N . ALA A 1 211 ? -22.600 19.194 7.450 1.00 30.89 211 ALA A N 1
ATOM 1620 C CA . ALA A 1 211 ? -22.764 20.544 6.936 1.00 30.89 211 ALA A CA 1
ATOM 1621 C C . ALA A 1 211 ? -23.775 20.474 5.793 1.00 30.89 211 ALA A C 1
ATOM 1623 O O . ALA A 1 211 ? -23.663 19.515 4.991 1.00 30.89 211 ALA A O 1
#

Mean predicted aligned error: 15.74 Å

Solvent-accessible surface area (backbone atoms only — not comparable to full-atom values): 12494 Å² total; per-residue (Å²): 133,81,82,84,83,77,53,69,68,59,53,21,51,49,35,47,49,52,53,52,49,42,51,35,44,42,77,31,80,34,69,48,86,55,69,53,50,76,67,50,24,53,50,35,49,64,39,64,83,33,73,66,43,43,50,40,23,55,60,35,74,45,63,45,68,64,52,47,53,52,50,54,51,31,63,72,71,66,49,92,61,72,86,63,92,69,50,83,79,62,80,71,74,69,81,56,70,75,70,83,82,81,66,86,48,75,40,64,37,85,68,36,88,40,28,32,35,21,48,67,43,48,42,33,34,26,64,43,73,46,78,94,70,39,60,40,71,45,85,90,54,88,61,45,73,56,79,46,55,94,58,42,30,35,79,45,68,52,75,92,65,54,78,33,83,41,49,40,52,56,55,20,36,42,65,57,78,39,74,78,56,91,74,36,43,85,43,47,78,83,70,47,83,66,58,30,24,44,91,32,49,46,78,43,67,56,82,74,80,86,127

pLDDT: mean 75.61, std 18.61, range [30.41, 96.12]